Protein AF-A0A7Z9XK39-F1 (afdb_monomer_lite)

Radius of gyration: 29.06 Å; chains: 1; bounding box: 52×46×86 Å

pLDDT: mean 76.3, std 15.65, range [32.38, 96.38]

Secondary structure (DSSP, 8-state):
---PPPPPHHHHHTTS---S-GGG--S-HHHHHHHHHHHHHTT--SHHHHHHHHHHTHHHHTTTS--TT-PPPHHHHHHHHTTS-HHHHHHHHHHHHHHHH-S--SEEEEEEEEPTT--BTTTTB---EEEEEEETTTTEEEEEEEESSGGGHHHHHHHHHHTS--TTPEEEE-STT--HHHHHHHHHTT-EEEE---GGGTHHHHHHHHHHHHHHHHHH-GGG----STTHHHHHHHHHHHHHHHHHH--SS-S-HHHHHHHHHH-HHHHHHHHHHTT-

Sequence (280 aa):
MTQEAPRSIIDFFSDIPDPRVNRTKHHPLINIITMAICAVLSGADTWTEIEAFGHAKKAWLSAFLDLKPGIPSHDTFGRVFAQIDPEAFQSAFAEWTQAMSGAIKGVIAIDGKTLRHSYDRPSGKGAIVVVSAWVDRNHLVLGQRNVSEKSHEITAIPALLEMLVLEGCIVTIDAMGAQTAIAAQIINQKGDYILALKGNQGRLHEQAAWFFMWALDVAFREDESRIRTGYAPENMAVLRHMAVNLLKQDTSVKGDIKNKRLRCAWDDHYREKILRTGLI

Structure (mmCIF, N/CA/C/O backbone):
data_AF-A0A7Z9XK39-F1
#
_entry.id   AF-A0A7Z9XK39-F1
#
loop_
_atom_site.group_PDB
_atom_site.id
_atom_site.type_symbol
_atom_site.label_atom_id
_atom_site.label_alt_id
_atom_site.label_comp_id
_atom_site.label_asym_id
_atom_site.label_entity_id
_atom_site.label_seq_id
_atom_site.pdbx_PDB_ins_code
_atom_site.Cartn_x
_atom_site.Cartn_y
_atom_site.Cartn_z
_atom_site.occupancy
_atom_site.B_iso_or_equiv
_atom_site.auth_seq_id
_atom_site.auth_comp_id
_atom_site.auth_asym_id
_atom_site.auth_atom_id
_atom_site.pdbx_PDB_model_num
ATOM 1 N N . MET A 1 1 ? -21.280 -14.260 -21.724 1.00 33.47 1 MET A N 1
ATOM 2 C CA . MET A 1 1 ? -20.086 -13.706 -21.056 1.00 33.47 1 MET A CA 1
ATOM 3 C C . MET A 1 1 ? -18.877 -14.206 -21.817 1.00 33.47 1 MET A C 1
ATOM 5 O O . MET A 1 1 ? -18.454 -15.335 -21.619 1.00 33.47 1 MET A O 1
ATOM 9 N N . THR A 1 2 ? -18.422 -13.423 -22.786 1.00 32.38 2 THR A N 1
ATOM 10 C CA . THR A 1 2 ? -17.169 -13.658 -23.505 1.00 32.38 2 THR A CA 1
ATOM 11 C C . THR A 1 2 ? -16.044 -13.484 -22.490 1.00 32.38 2 THR A C 1
ATOM 13 O O . THR A 1 2 ? -15.914 -12.410 -21.912 1.00 32.38 2 THR A O 1
ATOM 16 N N . GLN A 1 3 ? -15.300 -14.549 -22.195 1.00 37.56 3 GLN A N 1
ATOM 17 C CA . GLN A 1 3 ? -14.059 -14.424 -21.437 1.00 37.56 3 GLN A CA 1
ATOM 18 C C . GLN A 1 3 ? -13.072 -13.685 -22.347 1.00 37.56 3 GLN A C 1
ATOM 20 O O . GLN A 1 3 ? -12.626 -14.247 -23.347 1.00 37.56 3 GLN A O 1
ATOM 25 N N . GLU A 1 4 ? -12.823 -12.403 -22.069 1.00 45.94 4 GLU A N 1
ATOM 26 C CA . GLU A 1 4 ? -11.727 -11.667 -22.701 1.00 45.94 4 GLU A CA 1
ATOM 27 C C . GLU A 1 4 ? -10.416 -12.397 -22.393 1.00 45.94 4 GLU A C 1
ATOM 29 O O . GLU A 1 4 ? -10.197 -12.857 -21.269 1.00 45.94 4 GLU A O 1
ATOM 34 N N . ALA A 1 5 ? -9.566 -12.556 -23.409 1.00 51.00 5 ALA A N 1
ATOM 35 C CA . ALA A 1 5 ? -8.245 -13.140 -23.228 1.00 51.00 5 ALA A CA 1
ATOM 36 C C . ALA A 1 5 ? -7.472 -12.336 -22.164 1.00 51.00 5 ALA A C 1
ATOM 38 O O . ALA A 1 5 ? -7.594 -11.108 -22.135 1.00 51.00 5 ALA A O 1
ATOM 39 N N . PRO A 1 6 ? -6.691 -12.992 -21.286 1.00 59.12 6 PRO A N 1
ATOM 40 C CA . PRO A 1 6 ? -5.942 -12.286 -20.256 1.00 59.12 6 PRO A CA 1
ATOM 41 C C . PRO A 1 6 ? -4.996 -11.280 -20.919 1.00 59.12 6 PRO A C 1
ATOM 43 O O . PRO A 1 6 ? -4.145 -11.669 -21.721 1.00 59.12 6 PRO A O 1
ATOM 46 N N . ARG A 1 7 ? -5.170 -9.990 -20.599 1.00 68.19 7 ARG A N 1
ATOM 47 C CA . ARG A 1 7 ? -4.278 -8.921 -21.064 1.00 68.19 7 ARG A CA 1
ATOM 48 C C . ARG A 1 7 ? -2.844 -9.251 -20.652 1.00 68.19 7 ARG A C 1
ATOM 50 O O . ARG A 1 7 ? -2.585 -9.648 -19.514 1.00 68.19 7 ARG A O 1
ATOM 57 N N . SER A 1 8 ? -1.919 -9.117 -21.589 1.00 78.19 8 SER A N 1
ATOM 58 C CA . SER A 1 8 ? -0.496 -9.318 -21.347 1.00 78.19 8 SER A CA 1
ATOM 59 C C . SER A 1 8 ? 0.098 -8.101 -20.637 1.00 78.19 8 SER A C 1
ATOM 61 O O . SER A 1 8 ? -0.457 -7.007 -20.690 1.00 78.19 8 SER A O 1
ATOM 63 N N . ILE A 1 9 ? 1.266 -8.254 -20.004 1.00 78.25 9 ILE A N 1
ATOM 64 C CA . ILE A 1 9 ? 1.981 -7.120 -19.388 1.00 78.25 9 ILE A CA 1
ATOM 65 C C . ILE A 1 9 ? 2.265 -5.994 -20.398 1.00 78.25 9 ILE A C 1
ATOM 67 O O . ILE A 1 9 ? 2.316 -4.830 -20.031 1.00 78.25 9 ILE A O 1
ATOM 71 N N . ILE A 1 10 ? 2.399 -6.328 -21.683 1.00 83.94 10 ILE A N 1
ATOM 72 C CA . ILE A 1 10 ? 2.625 -5.358 -22.757 1.00 83.94 10 ILE A CA 1
ATOM 73 C C . ILE A 1 10 ? 1.407 -4.435 -22.907 1.00 83.94 10 ILE A C 1
ATOM 75 O O . ILE A 1 10 ? 1.579 -3.233 -23.087 1.00 83.94 10 ILE A O 1
ATOM 79 N N . ASP A 1 11 ? 0.198 -4.979 -22.760 1.00 84.31 11 ASP A N 1
ATOM 80 C CA . ASP A 1 11 ? -1.057 -4.238 -22.924 1.00 84.31 11 ASP A CA 1
ATOM 81 C C . ASP A 1 11 ? -1.312 -3.261 -21.768 1.00 84.31 11 ASP A C 1
ATOM 83 O O . ASP A 1 11 ? -1.922 -2.219 -21.964 1.00 84.31 11 ASP A O 1
ATOM 87 N N . PHE A 1 12 ? -0.837 -3.565 -20.555 1.00 82.75 12 PHE A N 1
ATOM 88 C CA . PHE A 1 12 ? -0.995 -2.658 -19.407 1.00 82.75 12 PHE A CA 1
ATOM 89 C C . PHE A 1 12 ? -0.038 -1.465 -19.454 1.00 82.75 12 PHE A C 1
ATOM 91 O O . PHE A 1 12 ? -0.354 -0.394 -18.949 1.00 82.75 12 PHE A O 1
ATOM 98 N N . PHE A 1 13 ? 1.142 -1.636 -20.052 1.00 86.75 13 PHE A N 1
ATOM 99 C CA . PHE A 1 13 ? 2.173 -0.596 -20.102 1.00 86.75 13 PHE A CA 1
ATOM 100 C C . PHE A 1 13 ? 2.230 0.130 -21.458 1.00 86.75 13 PHE A C 1
ATOM 102 O O . PHE A 1 13 ? 3.037 1.048 -21.620 1.00 86.75 13 PHE A O 1
ATOM 109 N N . SER A 1 14 ? 1.399 -0.250 -22.437 1.00 85.81 14 SER A N 1
ATOM 110 C CA . SER A 1 14 ? 1.370 0.374 -23.769 1.00 85.81 14 SER A CA 1
ATOM 111 C C . SER A 1 14 ? 0.818 1.796 -23.766 1.00 85.81 14 SER A C 1
ATOM 113 O O . SER A 1 14 ? 1.225 2.601 -24.602 1.00 85.81 14 SER A O 1
ATOM 115 N N . ASP A 1 15 ? -0.072 2.102 -22.822 1.00 84.06 15 ASP A N 1
ATOM 116 C CA . ASP A 1 15 ? -0.796 3.377 -22.763 1.00 84.06 15 ASP A CA 1
ATOM 117 C C . ASP A 1 15 ? 0.011 4.489 -22.077 1.00 84.06 15 ASP A C 1
ATOM 119 O O . ASP A 1 15 ? -0.411 5.646 -22.035 1.00 84.06 15 ASP A O 1
ATOM 123 N N . ILE A 1 16 ? 1.208 4.162 -21.578 1.00 88.75 16 ILE A N 1
ATOM 124 C CA . ILE A 1 16 ? 2.105 5.130 -20.951 1.00 88.75 16 ILE A CA 1
ATOM 125 C C . ILE A 1 16 ? 2.583 6.138 -22.009 1.00 88.75 16 ILE A C 1
ATOM 127 O O . ILE A 1 16 ? 3.218 5.743 -22.996 1.00 88.75 16 ILE A O 1
ATOM 131 N N . PRO A 1 17 ? 2.345 7.451 -21.808 1.00 87.75 17 PRO A N 1
ATOM 132 C CA . PRO A 1 17 ? 2.812 8.474 -22.732 1.00 87.75 17 PRO A CA 1
ATOM 133 C C . PRO A 1 17 ? 4.334 8.439 -22.873 1.00 87.75 17 PRO A C 1
ATOM 135 O O . PRO A 1 17 ? 5.058 8.458 -21.881 1.00 87.75 17 PRO A O 1
ATOM 138 N N . ASP A 1 18 ? 4.837 8.428 -24.110 1.00 91.19 18 ASP A N 1
ATOM 139 C CA . ASP A 1 18 ? 6.279 8.452 -24.362 1.00 91.19 18 ASP A CA 1
ATOM 140 C C . ASP A 1 18 ? 6.847 9.860 -24.120 1.00 91.19 18 ASP A C 1
ATOM 142 O O . ASP A 1 18 ? 6.598 10.753 -24.941 1.00 91.19 18 ASP A O 1
ATOM 146 N N . PRO A 1 19 ? 7.635 10.071 -23.044 1.00 88.75 19 PRO A N 1
ATOM 147 C CA . PRO A 1 19 ? 8.114 11.397 -22.656 1.00 88.75 19 PRO A CA 1
ATOM 148 C C . PRO A 1 19 ? 9.235 11.905 -23.574 1.00 88.75 19 PRO A C 1
ATOM 150 O O . PRO A 1 19 ? 9.641 13.067 -23.50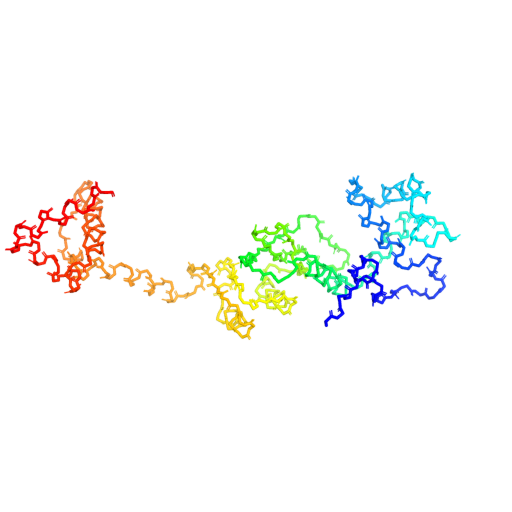4 1.00 88.75 19 PRO A O 1
ATOM 153 N N . ARG A 1 20 ? 9.771 11.042 -24.447 1.00 91.19 20 ARG A N 1
ATOM 154 C CA . ARG A 1 20 ? 10.875 11.383 -25.339 1.00 91.19 20 ARG A CA 1
ATOM 155 C C . ARG A 1 20 ? 10.407 12.280 -26.478 1.00 91.19 20 ARG A C 1
ATOM 157 O O . ARG A 1 20 ? 9.318 12.134 -27.029 1.00 91.19 20 ARG A O 1
ATOM 164 N N . VAL A 1 21 ? 11.309 13.129 -26.958 1.00 90.50 21 VAL A N 1
ATOM 165 C CA . VAL A 1 21 ? 11.107 13.859 -28.217 1.00 90.50 21 VAL A CA 1
ATOM 166 C C . VAL A 1 21 ? 11.141 12.900 -29.414 1.00 90.50 21 VAL A C 1
ATOM 168 O O . VAL A 1 21 ? 11.886 11.923 -29.410 1.00 90.50 21 VAL A O 1
ATOM 171 N N . ASN A 1 22 ? 10.383 13.183 -30.480 1.00 87.38 22 ASN A N 1
ATOM 172 C CA . ASN A 1 22 ? 10.228 12.255 -31.616 1.00 87.38 22 ASN A CA 1
ATOM 173 C C . ASN A 1 22 ? 11.563 11.791 -32.232 1.00 87.38 22 ASN A C 1
ATOM 175 O O . ASN A 1 22 ? 11.715 10.617 -32.550 1.00 87.38 22 ASN A O 1
ATOM 179 N N . ARG A 1 23 ? 12.570 12.673 -32.314 1.00 87.38 23 ARG A N 1
ATOM 180 C CA . ARG A 1 23 ? 13.906 12.330 -32.841 1.00 87.38 23 ARG A CA 1
ATOM 181 C C . ARG A 1 23 ? 14.708 11.343 -31.979 1.00 87.38 23 ARG A C 1
ATOM 183 O O . ARG A 1 23 ? 15.699 10.809 -32.457 1.00 87.38 23 ARG A O 1
ATOM 190 N N . THR A 1 24 ? 14.332 11.125 -30.716 1.00 84.88 24 THR A N 1
ATOM 191 C CA . THR A 1 24 ? 15.015 10.194 -29.796 1.00 84.88 24 THR A CA 1
ATOM 192 C C . THR A 1 24 ? 14.232 8.896 -29.571 1.00 84.88 24 THR A C 1
ATOM 194 O O . THR A 1 24 ? 14.628 8.080 -28.740 1.00 84.88 24 THR A O 1
ATOM 197 N N . LYS A 1 25 ? 13.140 8.667 -30.314 1.00 89.31 25 LYS A N 1
ATOM 198 C CA . LYS A 1 25 ? 12.314 7.447 -30.250 1.00 89.31 25 LYS A CA 1
ATOM 199 C C . LYS A 1 25 ? 12.855 6.341 -31.164 1.00 89.31 25 LYS A C 1
ATOM 201 O O . LYS A 1 25 ? 12.141 5.820 -32.009 1.00 89.31 25 LYS A O 1
ATOM 206 N N . HIS A 1 26 ? 14.135 5.999 -31.009 1.00 89.69 26 HIS A N 1
ATOM 207 C CA . HIS A 1 26 ? 14.764 4.941 -31.812 1.00 89.69 26 HIS A CA 1
ATOM 208 C C . HIS A 1 26 ? 14.213 3.548 -31.468 1.00 89.69 26 HIS A C 1
ATOM 210 O O . HIS A 1 26 ? 13.910 2.758 -32.355 1.00 89.69 26 HIS A O 1
ATOM 216 N N . HIS A 1 27 ? 14.039 3.266 -30.173 1.00 92.19 27 HIS A N 1
ATOM 217 C CA . HIS A 1 27 ? 13.434 2.025 -29.681 1.00 92.19 27 HIS A CA 1
ATOM 218 C C . HIS A 1 27 ? 12.004 2.307 -29.191 1.00 92.19 27 HIS A C 1
ATOM 220 O O . HIS A 1 27 ? 11.822 3.286 -28.452 1.00 92.19 27 HIS A O 1
ATOM 226 N N . PRO A 1 28 ? 11.005 1.469 -29.527 1.00 92.44 28 PRO A N 1
ATOM 227 C CA . PRO A 1 28 ? 9.661 1.571 -28.960 1.00 92.44 28 PRO A CA 1
ATOM 228 C C . PRO A 1 28 ? 9.701 1.593 -27.429 1.00 92.44 28 PRO A C 1
ATOM 230 O O . PRO A 1 28 ? 10.453 0.827 -26.826 1.00 92.44 28 PRO A O 1
ATOM 233 N N . LEU A 1 29 ? 8.911 2.472 -26.800 1.00 92.62 29 LEU A N 1
ATOM 234 C CA . LEU A 1 29 ? 8.905 2.620 -25.337 1.00 92.62 29 LEU A CA 1
ATOM 235 C C . LEU A 1 29 ? 8.579 1.291 -24.649 1.00 92.62 29 LEU A C 1
ATOM 237 O O . LEU A 1 29 ? 9.276 0.883 -23.724 1.00 92.62 29 LEU A O 1
ATOM 241 N N . ILE A 1 30 ? 7.576 0.586 -25.170 1.00 92.06 30 ILE A N 1
ATOM 242 C CA . ILE A 1 30 ? 7.119 -0.683 -24.612 1.00 92.06 30 ILE A CA 1
ATOM 243 C C . ILE A 1 30 ? 8.205 -1.763 -24.614 1.00 92.06 30 ILE A C 1
ATOM 245 O O . ILE A 1 30 ? 8.297 -2.549 -23.673 1.00 92.06 30 ILE A O 1
ATOM 249 N N . ASN A 1 31 ? 9.096 -1.756 -25.610 1.00 92.31 31 ASN A N 1
ATOM 250 C CA . ASN A 1 31 ? 10.224 -2.680 -25.653 1.00 92.31 31 ASN A CA 1
ATOM 251 C C . ASN A 1 31 ? 11.198 -2.385 -24.510 1.00 92.31 31 ASN A C 1
ATOM 253 O O . ASN A 1 31 ? 11.660 -3.312 -23.851 1.00 92.31 31 ASN A O 1
ATOM 257 N N . ILE A 1 32 ? 11.496 -1.105 -24.263 1.00 93.81 32 ILE A N 1
ATOM 258 C CA . ILE A 1 32 ? 12.386 -0.675 -23.176 1.00 93.81 32 ILE A CA 1
ATOM 259 C C . ILE A 1 32 ? 11.803 -1.106 -21.825 1.00 93.81 32 ILE A C 1
ATOM 261 O O . ILE A 1 32 ? 12.507 -1.726 -21.032 1.00 93.81 32 ILE A O 1
ATOM 265 N N . ILE A 1 33 ? 10.516 -0.835 -21.589 1.00 92.31 33 ILE A N 1
ATOM 266 C CA . ILE A 1 33 ? 9.839 -1.193 -20.335 1.00 92.31 33 ILE A CA 1
ATOM 267 C C . ILE A 1 33 ? 9.821 -2.714 -20.143 1.00 92.31 33 ILE A C 1
ATOM 269 O O . ILE A 1 33 ? 10.265 -3.209 -19.110 1.00 92.31 33 ILE A O 1
ATOM 273 N N . THR A 1 34 ? 9.389 -3.466 -21.158 1.00 91.38 34 THR A N 1
ATOM 274 C CA . THR A 1 34 ? 9.283 -4.931 -21.076 1.00 91.38 34 THR A CA 1
ATOM 275 C C . THR A 1 34 ? 10.647 -5.586 -20.858 1.00 91.38 34 THR A C 1
ATOM 277 O O . THR A 1 34 ? 10.776 -6.466 -20.010 1.00 91.38 34 THR A O 1
ATOM 280 N N . MET A 1 35 ? 11.692 -5.138 -21.567 1.00 92.56 35 MET A N 1
ATOM 281 C CA . MET A 1 35 ? 13.053 -5.653 -21.370 1.00 92.56 35 MET A CA 1
ATOM 282 C C . MET A 1 35 ? 13.569 -5.388 -19.957 1.00 92.56 35 MET A C 1
ATOM 284 O O . MET A 1 35 ? 14.146 -6.294 -19.358 1.00 92.56 35 MET A O 1
ATOM 288 N N . ALA A 1 36 ? 13.346 -4.186 -19.419 1.00 92.81 36 ALA A N 1
ATOM 289 C CA . ALA A 1 36 ? 13.752 -3.852 -18.059 1.00 92.81 36 ALA A CA 1
ATOM 290 C C . ALA A 1 36 ? 13.038 -4.736 -17.027 1.00 92.81 36 ALA A C 1
ATOM 292 O O . ALA A 1 36 ? 13.697 -5.294 -16.154 1.00 92.81 36 ALA A O 1
ATOM 293 N N . ILE A 1 37 ? 11.726 -4.952 -17.172 1.00 88.75 37 ILE A N 1
ATOM 294 C CA . ILE A 1 37 ? 10.964 -5.844 -16.285 1.00 88.75 37 ILE A CA 1
ATOM 295 C C . ILE A 1 37 ? 11.513 -7.276 -16.354 1.00 88.75 37 ILE A C 1
ATOM 297 O O . ILE A 1 37 ? 11.806 -7.869 -15.318 1.00 88.75 37 ILE A O 1
ATOM 301 N N . CYS A 1 38 ? 11.709 -7.833 -17.555 1.00 89.25 38 CYS A N 1
ATOM 302 C CA . CYS A 1 38 ? 12.259 -9.183 -17.714 1.00 89.25 38 CYS A CA 1
ATOM 303 C C . CYS A 1 38 ? 13.665 -9.328 -17.114 1.00 89.25 38 CYS A C 1
ATOM 305 O O . CYS A 1 38 ? 13.976 -10.365 -16.524 1.00 89.25 38 CYS A O 1
ATOM 307 N N . ALA A 1 39 ? 14.507 -8.306 -17.265 1.00 89.06 39 ALA A N 1
ATOM 308 C CA . ALA A 1 39 ? 15.859 -8.299 -16.728 1.00 89.06 39 ALA A CA 1
ATOM 309 C C . ALA A 1 39 ? 15.860 -8.253 -15.193 1.00 89.06 39 ALA A C 1
ATOM 311 O O . ALA A 1 39 ? 16.528 -9.075 -14.569 1.00 89.06 39 ALA A O 1
ATOM 312 N N . VAL A 1 40 ? 15.064 -7.367 -14.584 1.00 87.50 40 VAL A N 1
ATOM 313 C CA . VAL A 1 40 ? 14.940 -7.253 -13.118 1.00 87.50 40 VAL A CA 1
ATOM 314 C C . VAL A 1 40 ? 14.359 -8.532 -12.514 1.00 87.50 40 VAL A C 1
ATOM 316 O O . VAL A 1 40 ? 14.886 -9.044 -11.530 1.00 87.50 40 VAL A O 1
ATOM 319 N N . LEU A 1 41 ? 13.348 -9.136 -13.153 1.00 79.69 41 LEU A N 1
ATOM 320 C CA . LEU A 1 41 ? 12.830 -10.457 -12.761 1.00 79.69 41 LEU A CA 1
ATOM 321 C C . LEU A 1 41 ? 13.898 -11.560 -12.819 1.00 79.69 41 LEU A C 1
ATOM 323 O O . LEU A 1 41 ? 13.789 -12.565 -12.122 1.00 79.69 41 LEU A O 1
ATOM 327 N N . SER A 1 42 ? 14.924 -11.373 -13.649 1.00 85.75 42 SER A N 1
ATOM 328 C CA . SER A 1 42 ? 16.048 -12.297 -13.804 1.00 85.75 42 SER A CA 1
ATOM 329 C C . SER A 1 42 ? 17.254 -11.938 -12.924 1.00 85.75 42 SER A C 1
ATOM 331 O O . SER A 1 42 ? 18.307 -12.555 -13.079 1.00 85.75 42 SER A O 1
ATOM 333 N N . GLY A 1 43 ? 17.112 -10.968 -12.010 1.00 80.69 43 GLY A N 1
ATOM 334 C CA . GLY A 1 43 ? 18.147 -10.563 -11.055 1.00 80.69 43 GLY A CA 1
ATOM 335 C C . GLY A 1 43 ? 19.115 -9.483 -11.549 1.00 80.69 43 GLY A C 1
ATOM 336 O O . GLY A 1 43 ? 20.215 -9.391 -11.017 1.00 80.69 43 GLY A O 1
ATOM 337 N N . ALA A 1 44 ? 18.756 -8.704 -12.575 1.00 85.25 44 ALA A N 1
ATOM 338 C CA . ALA A 1 44 ? 19.515 -7.512 -12.957 1.00 85.25 44 ALA A CA 1
ATOM 339 C C . ALA A 1 44 ? 19.100 -6.309 -12.093 1.00 85.25 44 ALA A C 1
ATOM 341 O O . ALA A 1 44 ? 17.945 -5.891 -12.146 1.00 85.25 44 ALA A O 1
ATOM 342 N N . ASP A 1 45 ? 20.044 -5.717 -11.363 1.00 85.19 45 ASP A N 1
ATOM 343 C CA . ASP A 1 45 ? 19.798 -4.600 -10.439 1.00 85.19 45 ASP A CA 1
ATOM 344 C C . ASP A 1 45 ? 20.302 -3.251 -10.992 1.00 85.19 45 ASP A C 1
ATOM 346 O O . ASP A 1 45 ? 20.004 -2.185 -10.446 1.00 85.19 45 ASP A O 1
ATOM 350 N N . THR A 1 46 ? 21.061 -3.266 -12.092 1.00 87.62 46 THR A N 1
ATOM 351 C CA . THR A 1 46 ? 21.653 -2.072 -12.714 1.00 87.62 46 THR A CA 1
ATOM 352 C C . THR A 1 46 ? 21.326 -1.947 -14.204 1.00 87.62 46 THR A C 1
ATOM 354 O O . THR A 1 46 ? 21.077 -2.930 -14.900 1.00 87.62 46 THR A O 1
ATOM 357 N N . TRP A 1 47 ? 21.390 -0.725 -14.749 1.00 93.62 47 TRP A N 1
ATOM 358 C CA . TRP A 1 47 ? 21.152 -0.487 -16.182 1.00 93.62 47 TRP A CA 1
ATOM 359 C C . TRP A 1 47 ? 22.120 -1.252 -17.092 1.00 93.62 47 TRP A C 1
ATOM 361 O O . TRP A 1 47 ? 21.723 -1.708 -18.163 1.00 93.62 47 TRP A O 1
ATOM 371 N N . THR A 1 48 ? 23.369 -1.422 -16.657 1.00 93.31 48 THR A N 1
ATOM 372 C CA . THR A 1 48 ? 24.386 -2.205 -17.372 1.00 93.31 48 THR A CA 1
ATOM 373 C C . THR A 1 48 ? 24.024 -3.688 -17.410 1.00 93.31 48 THR A C 1
ATOM 375 O O . THR A 1 48 ? 24.174 -4.335 -18.444 1.00 93.31 48 THR A O 1
ATOM 378 N N . GLU A 1 49 ? 23.498 -4.231 -16.311 1.00 87.94 49 GLU A N 1
ATOM 379 C CA . GLU A 1 49 ? 23.017 -5.616 -16.260 1.00 87.94 49 GLU A CA 1
ATOM 380 C C . GLU A 1 49 ? 21.755 -5.811 -17.105 1.00 87.94 49 GLU A C 1
ATOM 382 O O . GLU A 1 49 ? 21.614 -6.841 -17.761 1.00 87.94 49 GLU A O 1
ATOM 387 N N . ILE A 1 50 ? 20.869 -4.812 -17.163 1.00 93.88 50 ILE A N 1
ATOM 388 C CA . ILE A 1 50 ? 19.678 -4.840 -18.024 1.00 93.88 50 ILE A CA 1
ATOM 389 C C . ILE A 1 50 ? 20.073 -4.847 -19.510 1.00 93.88 50 ILE A C 1
ATOM 391 O O . ILE A 1 50 ? 19.529 -5.633 -20.290 1.00 93.88 50 ILE A O 1
ATOM 395 N N . GLU A 1 51 ? 21.051 -4.030 -19.913 1.00 96.38 51 GLU A N 1
ATOM 396 C CA . GLU A 1 51 ? 21.621 -4.072 -21.267 1.00 96.38 51 GLU A CA 1
ATOM 397 C C . GLU A 1 51 ? 22.237 -5.450 -21.567 1.00 96.38 51 GLU A C 1
ATOM 399 O O . GLU A 1 51 ? 21.924 -6.066 -22.593 1.00 96.38 51 GLU A O 1
ATOM 404 N N . ALA A 1 52 ? 23.057 -5.974 -20.649 1.00 94.50 52 ALA A N 1
ATOM 405 C CA . ALA A 1 52 ? 23.675 -7.291 -20.784 1.00 94.50 52 ALA A CA 1
ATOM 406 C C . ALA A 1 52 ? 22.626 -8.409 -20.926 1.00 94.50 52 ALA A C 1
ATOM 408 O O . ALA A 1 52 ? 22.764 -9.283 -21.787 1.00 94.50 52 ALA A O 1
ATOM 409 N N . PHE A 1 53 ? 21.542 -8.351 -20.147 1.00 95.56 53 PHE A N 1
ATOM 410 C CA . PHE A 1 53 ? 20.405 -9.261 -20.262 1.00 95.56 53 PHE A CA 1
ATOM 411 C C . PHE A 1 53 ? 19.742 -9.168 -21.640 1.00 95.56 53 PHE A C 1
ATOM 413 O O . PHE A 1 53 ? 19.497 -10.198 -22.273 1.00 95.56 53 PHE A O 1
ATOM 420 N N . GLY A 1 54 ? 19.499 -7.951 -22.139 1.00 94.06 54 GLY A N 1
ATOM 421 C CA . GLY A 1 54 ? 18.922 -7.721 -23.463 1.00 94.06 54 GLY A CA 1
ATOM 422 C C . GLY A 1 54 ? 19.746 -8.367 -24.579 1.00 94.06 54 GLY A C 1
ATOM 423 O O . GLY A 1 54 ? 19.193 -9.031 -25.459 1.00 94.06 54 GLY A O 1
ATOM 424 N N . HIS A 1 55 ? 21.076 -8.260 -24.510 1.00 96.06 55 HIS A N 1
ATOM 425 C CA . HIS A 1 55 ? 21.976 -8.946 -25.438 1.00 96.06 55 HIS A CA 1
ATOM 426 C C . HIS A 1 55 ? 21.946 -10.470 -25.270 1.00 96.06 55 HIS A C 1
ATOM 428 O O . HIS A 1 55 ? 21.799 -11.189 -26.261 1.00 96.06 55 HIS A O 1
ATOM 434 N N . ALA A 1 56 ? 22.030 -10.967 -24.034 1.00 95.00 56 ALA A N 1
ATOM 435 C CA . ALA A 1 56 ? 22.052 -12.397 -23.734 1.00 95.00 56 ALA A CA 1
ATOM 436 C C . ALA A 1 56 ? 20.748 -13.115 -24.123 1.00 95.00 56 ALA A C 1
ATOM 438 O O . ALA A 1 56 ? 20.768 -14.282 -24.519 1.00 95.00 56 ALA A O 1
ATOM 439 N N . LYS A 1 57 ? 19.604 -12.430 -24.022 1.00 94.50 57 LYS A N 1
ATOM 440 C CA . LYS A 1 57 ? 18.267 -12.977 -24.298 1.00 94.50 57 LYS A CA 1
ATOM 441 C C . LYS A 1 57 ? 17.638 -12.438 -25.581 1.00 94.50 57 LYS A C 1
ATOM 443 O O . LYS A 1 57 ? 16.452 -12.666 -25.805 1.00 94.50 57 LYS A O 1
ATOM 448 N N . LYS A 1 58 ? 18.416 -11.805 -26.468 1.00 93.56 58 LYS A N 1
ATOM 449 C CA . LYS A 1 58 ? 17.924 -11.186 -27.713 1.00 93.56 58 LYS A CA 1
ATOM 450 C C . LYS A 1 58 ? 17.028 -12.109 -28.544 1.00 93.56 58 LYS A C 1
ATOM 452 O O . LYS A 1 58 ? 15.960 -11.686 -28.969 1.00 93.56 58 LYS A O 1
ATOM 457 N N . ALA A 1 59 ? 17.444 -13.362 -28.748 1.00 93.44 59 ALA A N 1
ATOM 458 C CA . ALA A 1 59 ? 16.681 -14.338 -29.533 1.00 93.44 59 ALA A CA 1
ATOM 459 C C . ALA A 1 59 ? 15.315 -14.671 -28.904 1.00 93.44 59 ALA A C 1
ATOM 461 O O . ALA A 1 59 ? 14.326 -14.849 -29.610 1.00 93.44 59 ALA A O 1
ATOM 462 N N . TRP A 1 60 ? 15.251 -14.722 -27.573 1.00 93.75 60 TRP A N 1
ATOM 463 C CA . TRP A 1 60 ? 14.007 -14.957 -26.844 1.00 93.75 60 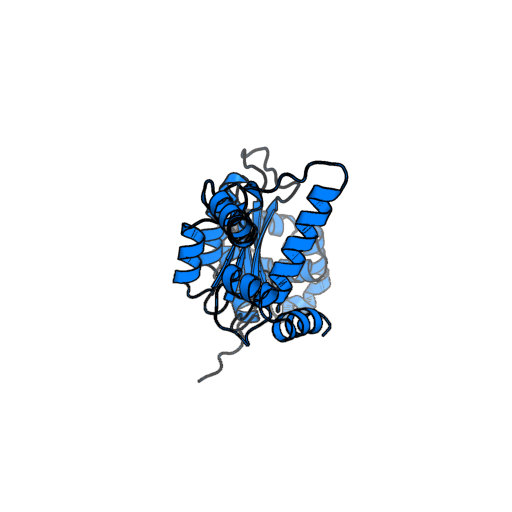TRP A CA 1
ATOM 464 C C . TRP A 1 60 ? 13.106 -13.716 -26.864 1.00 93.75 60 TRP A C 1
ATOM 466 O O . TRP A 1 60 ? 11.928 -13.824 -27.187 1.00 93.75 60 TRP A O 1
ATOM 476 N N . LEU A 1 61 ? 13.673 -12.530 -26.622 1.00 91.94 61 LEU A N 1
ATOM 477 C CA . LEU A 1 61 ? 12.951 -11.254 -26.663 1.00 91.94 61 LEU A CA 1
ATOM 478 C C . LEU A 1 61 ? 12.351 -10.967 -28.050 1.00 91.94 61 LEU A C 1
ATOM 480 O O . LEU A 1 61 ? 11.247 -10.438 -28.142 1.00 91.94 61 LEU A O 1
ATOM 484 N N . SER A 1 62 ? 13.025 -11.361 -29.138 1.00 92.06 62 SER A N 1
ATOM 485 C CA . SER A 1 62 ? 12.503 -11.180 -30.502 1.00 92.06 62 SER A CA 1
ATOM 486 C C . SER A 1 62 ? 11.246 -11.995 -30.819 1.00 92.06 62 SER A C 1
ATOM 488 O O . SER A 1 62 ? 10.617 -11.741 -31.841 1.00 92.06 62 SER A O 1
ATOM 490 N N . ALA A 1 63 ? 10.866 -12.959 -29.973 1.00 91.00 63 ALA A N 1
ATOM 491 C CA . ALA A 1 63 ? 9.627 -13.710 -30.163 1.00 91.00 63 ALA A CA 1
ATOM 492 C C . ALA A 1 63 ? 8.371 -12.866 -29.877 1.00 91.00 63 ALA A C 1
ATOM 494 O O . ALA A 1 63 ? 7.295 -13.209 -30.358 1.00 91.00 63 ALA A O 1
ATOM 495 N N . PHE A 1 64 ? 8.499 -11.779 -29.106 1.00 87.94 64 PHE A N 1
ATOM 496 C CA . PHE A 1 64 ? 7.366 -10.945 -28.690 1.00 87.94 64 PHE A CA 1
ATOM 497 C C . PHE A 1 64 ? 7.647 -9.430 -28.691 1.00 87.94 64 PHE A C 1
ATOM 499 O O . PHE A 1 64 ? 6.721 -8.655 -28.474 1.00 87.94 64 PHE A O 1
ATOM 506 N N . LEU A 1 65 ? 8.880 -8.985 -28.972 1.00 89.06 65 LEU A N 1
ATOM 507 C CA . LEU A 1 65 ? 9.243 -7.568 -29.123 1.00 89.06 65 LEU A CA 1
ATOM 508 C C . LEU A 1 65 ? 9.822 -7.273 -30.514 1.00 89.06 65 LEU A C 1
ATOM 510 O O . LEU A 1 65 ? 10.636 -8.039 -31.035 1.00 89.06 65 LEU A O 1
ATOM 514 N N . ASP A 1 66 ? 9.485 -6.110 -31.086 1.00 89.12 66 ASP A N 1
ATOM 515 C CA . ASP A 1 66 ? 10.106 -5.641 -32.335 1.00 89.12 66 ASP A CA 1
ATOM 516 C C . ASP A 1 66 ? 11.521 -5.094 -32.083 1.00 89.12 66 ASP A C 1
ATOM 518 O O . ASP A 1 66 ? 11.722 -3.922 -31.762 1.00 89.12 66 ASP A O 1
ATOM 522 N N . LEU A 1 67 ? 12.524 -5.957 -32.238 1.00 91.31 67 LEU A N 1
ATOM 523 C CA . LEU A 1 67 ? 13.930 -5.618 -32.016 1.00 91.31 67 LEU A CA 1
ATOM 524 C C . LEU A 1 67 ? 14.668 -5.142 -33.278 1.00 91.31 67 LEU A C 1
ATOM 526 O O . LEU A 1 67 ? 15.901 -5.152 -33.279 1.00 91.31 67 LEU A O 1
ATOM 530 N N . LYS A 1 68 ? 13.972 -4.700 -34.340 1.00 89.38 68 LYS A N 1
ATOM 531 C CA . LYS A 1 68 ? 14.627 -4.085 -35.518 1.00 89.38 68 LYS A CA 1
ATOM 532 C C . LYS A 1 68 ? 15.635 -2.982 -35.154 1.00 89.38 68 LYS A C 1
ATOM 534 O O . LYS A 1 68 ? 16.717 -2.987 -35.737 1.00 89.38 68 LYS A O 1
ATOM 539 N N . PRO A 1 69 ? 15.363 -2.088 -34.180 1.00 89.56 69 PRO A N 1
ATOM 540 C CA . PRO A 1 69 ? 16.320 -1.054 -33.779 1.00 89.56 69 PRO A CA 1
ATOM 541 C C . PRO A 1 69 ? 17.474 -1.578 -32.903 1.00 89.56 69 PRO A C 1
ATOM 543 O O . PRO A 1 69 ? 18.384 -0.827 -32.569 1.00 89.56 69 PRO A O 1
ATOM 546 N N . GLY A 1 70 ? 17.449 -2.851 -32.497 1.00 92.81 70 GLY A N 1
ATOM 547 C CA . GLY A 1 70 ? 18.427 -3.452 -31.591 1.00 92.81 70 GLY A CA 1
ATOM 548 C C . GLY A 1 70 ? 18.095 -3.291 -30.103 1.00 92.81 70 GLY A C 1
ATOM 549 O O . GLY A 1 70 ? 16.996 -2.873 -29.728 1.00 92.81 70 GLY A O 1
ATOM 550 N N . ILE A 1 71 ? 19.064 -3.664 -29.260 1.00 95.19 71 ILE A N 1
ATOM 551 C CA . ILE A 1 71 ? 18.974 -3.567 -27.796 1.00 95.19 71 ILE A CA 1
ATOM 552 C C . ILE A 1 71 ? 19.348 -2.135 -27.371 1.00 95.19 71 ILE A C 1
ATOM 554 O O . ILE A 1 71 ? 20.372 -1.631 -27.835 1.00 95.19 71 ILE A O 1
ATOM 558 N N . PRO A 1 72 ? 18.538 -1.456 -26.539 1.00 95.00 72 PRO A N 1
ATOM 559 C CA . PRO A 1 72 ? 18.892 -0.157 -25.976 1.00 95.00 72 PRO A CA 1
ATOM 560 C C . PRO A 1 72 ? 20.138 -0.251 -25.087 1.00 95.00 72 PRO A C 1
ATOM 562 O O . PRO A 1 72 ? 20.298 -1.219 -24.350 1.00 95.00 72 PRO A O 1
ATOM 565 N N . SER A 1 73 ? 20.978 0.783 -25.097 1.00 95.19 73 SER A N 1
ATOM 566 C CA . SER A 1 73 ? 22.096 0.895 -24.151 1.00 95.19 73 SER A CA 1
ATOM 567 C C . SER A 1 73 ? 21.624 1.209 -22.726 1.00 95.19 73 SER A C 1
ATOM 569 O O . SER A 1 73 ? 20.533 1.761 -22.536 1.00 95.19 73 SER A O 1
ATOM 571 N N . HIS A 1 74 ? 22.473 0.966 -21.727 1.00 89.81 74 HIS A N 1
ATOM 572 C CA . HIS A 1 74 ? 22.252 1.357 -20.331 1.00 89.81 74 HIS A CA 1
ATOM 573 C C . HIS A 1 74 ? 21.909 2.852 -20.180 1.00 89.81 74 HIS A C 1
ATOM 575 O O . HIS A 1 74 ? 20.976 3.195 -19.455 1.00 89.81 74 HIS A O 1
ATOM 581 N N . ASP A 1 75 ? 22.562 3.741 -20.940 1.00 92.12 75 ASP A N 1
ATOM 582 C CA . ASP A 1 75 ? 22.227 5.176 -20.991 1.00 92.12 75 ASP A CA 1
ATOM 583 C C . ASP A 1 75 ? 20.813 5.446 -21.521 1.00 92.12 75 ASP A C 1
ATOM 585 O O . ASP A 1 75 ? 20.171 6.443 -21.181 1.00 92.12 75 ASP A O 1
ATOM 589 N N . THR A 1 76 ? 20.319 4.600 -22.423 1.00 92.31 76 THR A N 1
ATOM 590 C CA . THR A 1 76 ? 18.965 4.728 -22.967 1.00 92.31 76 THR A CA 1
ATOM 591 C C . THR A 1 76 ? 17.932 4.289 -21.939 1.00 92.31 76 THR A C 1
ATOM 593 O O . THR A 1 76 ? 16.957 5.014 -21.749 1.00 92.31 76 THR A O 1
ATOM 596 N N . PHE A 1 77 ? 18.168 3.181 -21.229 1.00 91.00 77 PHE A N 1
ATOM 597 C CA . PHE A 1 77 ? 17.329 2.782 -20.098 1.00 91.00 77 PHE A CA 1
ATOM 598 C C . PHE A 1 77 ? 17.287 3.880 -19.031 1.00 91.00 77 PHE A C 1
ATOM 600 O O . PHE A 1 77 ? 16.207 4.378 -18.715 1.00 91.00 77 PHE A O 1
ATOM 607 N N . GLY A 1 78 ? 18.452 4.337 -18.562 1.00 87.25 78 GLY A N 1
ATOM 608 C CA . GLY A 1 78 ? 18.543 5.362 -17.523 1.00 87.25 78 GLY A CA 1
ATOM 609 C C . GLY A 1 78 ? 17.821 6.660 -17.893 1.00 87.25 78 GLY A C 1
ATOM 610 O O . GLY A 1 78 ? 17.028 7.169 -17.105 1.00 87.25 78 GLY A O 1
ATOM 611 N N . ARG A 1 79 ? 18.021 7.177 -19.115 1.00 90.12 79 ARG A N 1
ATOM 612 C CA . ARG A 1 79 ? 17.341 8.405 -19.569 1.00 90.12 79 ARG A CA 1
ATOM 613 C C . ARG A 1 79 ? 15.830 8.246 -19.689 1.00 90.12 79 ARG A C 1
ATOM 615 O O . ARG A 1 79 ? 15.111 9.181 -19.358 1.00 90.12 79 ARG A O 1
ATOM 622 N N . VAL A 1 80 ? 15.354 7.105 -20.189 1.00 91.00 80 VAL A N 1
ATOM 623 C CA . VAL A 1 80 ? 13.916 6.864 -20.363 1.00 91.00 80 VAL A CA 1
ATOM 624 C C . VAL A 1 80 ? 13.226 6.747 -19.015 1.00 91.00 80 VAL A C 1
ATOM 626 O O . VAL A 1 80 ? 12.281 7.489 -18.766 1.00 91.00 80 VAL A O 1
ATOM 629 N N . PHE A 1 81 ? 13.729 5.899 -18.117 1.00 88.75 81 PHE A N 1
ATOM 630 C CA . PHE A 1 81 ? 13.142 5.733 -16.786 1.00 88.75 81 PHE A CA 1
ATOM 631 C C . PHE A 1 81 ? 13.246 6.996 -15.920 1.00 88.75 81 PHE A C 1
ATOM 633 O O . PHE A 1 81 ? 12.394 7.207 -15.065 1.00 88.75 81 PHE A O 1
ATOM 640 N N . ALA A 1 82 ? 14.218 7.878 -16.178 1.00 84.81 82 ALA A N 1
ATOM 641 C CA . ALA A 1 82 ? 14.287 9.193 -15.537 1.00 84.81 82 ALA A CA 1
ATOM 642 C C . ALA A 1 82 ? 13.229 10.198 -16.040 1.00 84.81 82 ALA A C 1
ATOM 644 O O . ALA A 1 82 ? 12.997 11.210 -15.382 1.00 84.81 82 ALA A O 1
ATOM 645 N N . GLN A 1 83 ? 12.630 9.963 -17.212 1.00 87.06 83 GLN A N 1
ATOM 646 C CA . GLN A 1 83 ? 11.662 10.867 -17.848 1.00 87.06 83 GLN A CA 1
ATOM 647 C C . GLN A 1 83 ? 10.223 10.351 -17.813 1.00 87.06 83 GLN A C 1
ATOM 649 O O . GLN A 1 83 ? 9.306 11.142 -18.023 1.00 87.06 83 GLN A O 1
ATOM 654 N N . ILE A 1 84 ? 10.018 9.046 -17.605 1.00 87.50 84 ILE A N 1
ATOM 655 C CA . ILE A 1 84 ? 8.680 8.465 -17.461 1.00 87.50 84 ILE A CA 1
ATOM 656 C C . ILE A 1 84 ? 7.980 9.134 -16.278 1.00 87.50 84 ILE A C 1
ATOM 658 O O . ILE A 1 84 ? 8.561 9.258 -15.199 1.00 87.50 84 ILE A O 1
ATOM 662 N N . ASP A 1 85 ? 6.730 9.542 -16.494 1.00 81.81 85 ASP A N 1
ATOM 663 C CA . ASP A 1 85 ? 5.882 10.054 -15.427 1.00 81.81 85 ASP A CA 1
ATOM 664 C C . ASP A 1 85 ? 5.651 8.956 -14.369 1.00 81.81 85 ASP A C 1
ATOM 666 O O . ASP A 1 85 ? 5.082 7.904 -14.695 1.00 81.81 85 ASP A O 1
ATOM 670 N N . PRO A 1 86 ? 6.092 9.164 -13.113 1.00 76.19 86 PRO A N 1
ATOM 671 C CA . PRO A 1 86 ? 5.919 8.182 -12.055 1.00 76.19 86 PRO A CA 1
ATOM 672 C C . PRO A 1 86 ? 4.455 7.842 -11.778 1.00 76.19 86 PRO A C 1
ATOM 674 O O . PRO A 1 86 ? 4.184 6.695 -11.430 1.00 76.19 86 PRO A O 1
ATOM 677 N N . GLU A 1 87 ? 3.524 8.794 -11.928 1.00 74.56 87 GLU A N 1
ATOM 678 C CA . GLU A 1 87 ? 2.102 8.539 -11.666 1.00 74.56 87 GLU A CA 1
ATOM 679 C C . GLU A 1 87 ? 1.517 7.610 -12.737 1.00 74.56 87 GLU A C 1
ATOM 681 O O . GLU A 1 87 ? 0.988 6.553 -12.397 1.00 74.56 87 GLU A O 1
ATOM 686 N N . ALA A 1 88 ? 1.728 7.909 -14.024 1.00 79.12 88 ALA A N 1
ATOM 687 C CA . ALA A 1 88 ? 1.296 7.038 -15.121 1.00 79.12 88 ALA A CA 1
ATOM 688 C C . ALA A 1 88 ? 1.888 5.616 -15.028 1.00 79.12 88 ALA A C 1
ATOM 690 O O . ALA A 1 88 ? 1.191 4.626 -15.260 1.00 79.12 88 ALA A O 1
ATOM 691 N N . PHE A 1 89 ? 3.168 5.494 -14.657 1.00 82.00 89 PHE A N 1
ATOM 692 C CA . PHE A 1 89 ? 3.822 4.192 -14.495 1.00 82.00 89 PHE A CA 1
ATOM 693 C C . PHE A 1 89 ? 3.259 3.395 -13.308 1.00 82.00 89 PHE A C 1
ATOM 695 O O . PHE A 1 89 ? 3.068 2.182 -13.408 1.00 82.00 89 PHE A O 1
ATOM 702 N N . GLN A 1 90 ? 2.967 4.069 -12.191 1.00 74.06 90 GLN A N 1
ATOM 703 C CA . GLN A 1 90 ? 2.350 3.451 -11.014 1.00 74.06 90 GLN A CA 1
ATOM 704 C C . GLN A 1 90 ? 0.917 2.997 -11.292 1.00 74.06 90 GLN A C 1
ATOM 706 O O . GLN A 1 90 ? 0.558 1.896 -10.879 1.00 74.06 90 GLN A O 1
ATOM 711 N N . SER A 1 91 ? 0.122 3.789 -12.016 1.00 74.38 91 SER A N 1
ATOM 712 C CA . SER A 1 91 ? -1.237 3.406 -12.413 1.00 74.38 91 SER A CA 1
ATOM 713 C C . SER A 1 91 ? -1.238 2.158 -13.298 1.00 74.38 91 SER A C 1
ATOM 715 O O . SER A 1 91 ? -1.946 1.204 -12.987 1.00 74.38 91 SER A O 1
ATOM 717 N N . ALA A 1 92 ? -0.375 2.099 -14.319 1.00 81.00 92 ALA A N 1
ATOM 718 C CA . ALA A 1 92 ? -0.228 0.912 -15.169 1.00 81.00 92 ALA A CA 1
ATOM 719 C C . ALA A 1 92 ? 0.165 -0.343 -14.362 1.00 81.00 92 ALA A C 1
ATOM 721 O O . ALA A 1 92 ? -0.373 -1.433 -14.567 1.00 81.00 92 ALA A O 1
ATOM 722 N N . PHE A 1 93 ? 1.074 -0.189 -13.393 1.00 80.00 93 PHE A N 1
ATOM 723 C CA . PHE A 1 93 ? 1.451 -1.268 -12.481 1.00 80.00 93 PHE A CA 1
ATOM 724 C C . PHE A 1 93 ? 0.290 -1.706 -11.570 1.00 80.00 93 PHE A C 1
ATOM 726 O O . PHE A 1 93 ? 0.078 -2.906 -11.373 1.00 80.00 93 PHE A O 1
ATOM 733 N N . ALA A 1 94 ? -0.480 -0.760 -11.028 1.00 70.75 94 ALA A N 1
ATOM 734 C CA . ALA A 1 94 ? -1.642 -1.048 -10.191 1.00 70.75 94 ALA A CA 1
ATOM 735 C C . ALA A 1 94 ? -2.728 -1.802 -10.977 1.00 70.75 94 ALA A C 1
ATOM 737 O O . ALA A 1 94 ? -3.254 -2.803 -10.495 1.00 70.75 94 ALA A O 1
ATOM 738 N N . GLU A 1 95 ? -3.013 -1.395 -12.214 1.00 75.19 95 GLU A N 1
ATOM 739 C CA . GLU A 1 95 ? -3.964 -2.093 -13.086 1.00 75.19 95 GLU A CA 1
ATOM 740 C C . GLU A 1 95 ? -3.505 -3.517 -13.422 1.00 75.19 95 GLU A C 1
ATOM 742 O O . GLU A 1 95 ? -4.288 -4.467 -13.331 1.00 75.19 95 GLU A O 1
ATOM 747 N N . TRP A 1 96 ? -2.221 -3.691 -13.749 1.00 77.56 96 TRP A N 1
ATOM 748 C CA . TRP A 1 96 ? -1.644 -5.007 -14.027 1.00 77.56 96 TRP A CA 1
ATOM 749 C C . TRP A 1 96 ? -1.720 -5.941 -12.810 1.00 77.56 96 TRP A C 1
ATOM 751 O O . TRP A 1 96 ? -2.152 -7.092 -12.923 1.00 77.56 96 TRP A O 1
ATOM 761 N N . THR A 1 97 ? -1.349 -5.447 -11.626 1.00 69.19 97 THR A N 1
ATOM 762 C CA . THR A 1 97 ? -1.411 -6.234 -10.383 1.00 69.19 97 THR A CA 1
ATOM 763 C C . THR A 1 97 ? -2.847 -6.567 -9.987 1.00 69.19 97 THR A C 1
ATOM 765 O O . THR A 1 97 ? -3.113 -7.693 -9.556 1.00 69.19 97 THR A O 1
ATOM 768 N N . GLN A 1 98 ? -3.794 -5.652 -10.207 1.00 66.38 98 GLN A N 1
ATOM 769 C CA . GLN A 1 98 ? -5.219 -5.917 -10.016 1.00 66.38 98 GLN A CA 1
ATOM 770 C C . GLN A 1 98 ? -5.713 -7.025 -10.943 1.00 66.38 98 GLN A C 1
ATOM 772 O O . GLN A 1 98 ? -6.310 -7.990 -10.461 1.00 66.38 98 GLN A O 1
ATOM 777 N N . ALA A 1 99 ? -5.393 -6.953 -12.237 1.00 70.44 99 ALA A N 1
ATOM 778 C CA . ALA A 1 99 ? -5.771 -7.976 -13.207 1.00 70.44 99 ALA A CA 1
ATOM 779 C C . ALA A 1 99 ? -5.204 -9.364 -12.860 1.00 70.44 99 ALA A C 1
ATOM 781 O O . ALA A 1 99 ? -5.882 -10.373 -13.057 1.00 70.44 99 ALA A O 1
ATOM 782 N N . MET A 1 100 ? -3.997 -9.427 -12.289 1.00 64.75 100 MET A N 1
ATOM 783 C CA . MET A 1 100 ? -3.417 -10.674 -11.778 1.00 64.75 100 MET A CA 1
ATOM 784 C C . MET A 1 100 ? -4.113 -11.204 -10.519 1.00 64.75 100 MET A C 1
ATOM 786 O O . MET A 1 100 ? -4.140 -12.412 -10.292 1.00 64.75 100 MET A O 1
ATOM 790 N N . SER A 1 101 ? -4.630 -10.314 -9.672 1.00 55.47 101 SER A N 1
ATOM 791 C CA . SER A 1 101 ? -5.119 -10.662 -8.334 1.00 55.47 101 SER A CA 1
ATOM 792 C C . SER A 1 101 ? -6.577 -11.137 -8.280 1.00 55.47 101 SER A C 1
ATOM 794 O O . SER A 1 101 ? -6.996 -11.680 -7.255 1.00 55.47 101 SER A O 1
ATOM 796 N N . GLY A 1 102 ? -7.337 -10.994 -9.373 1.00 57.75 102 GLY A N 1
ATOM 797 C CA . GLY A 1 102 ? -8.774 -11.282 -9.391 1.00 57.75 102 GLY A CA 1
ATOM 798 C C . GLY A 1 102 ? -9.552 -10.376 -8.426 1.00 57.75 102 GLY A C 1
ATOM 799 O O . GLY A 1 102 ? -9.097 -9.291 -8.080 1.00 57.75 102 GLY A O 1
ATOM 800 N N . ALA A 1 103 ? -10.736 -10.803 -7.967 1.00 56.09 103 ALA A N 1
ATOM 801 C CA . ALA A 1 103 ? -11.440 -10.097 -6.893 1.00 56.09 103 ALA A CA 1
ATOM 802 C C . ALA A 1 103 ? -10.638 -10.236 -5.590 1.00 56.09 103 ALA A C 1
ATOM 804 O O . ALA A 1 103 ? -10.708 -11.273 -4.923 1.00 56.09 103 ALA A O 1
ATOM 805 N N . ILE A 1 104 ? -9.860 -9.206 -5.255 1.00 56.50 104 ILE A N 1
ATOM 806 C CA . ILE A 1 104 ? -9.078 -9.141 -4.022 1.00 56.50 104 ILE A CA 1
ATOM 807 C C . ILE A 1 104 ? -10.055 -9.294 -2.857 1.00 56.50 104 ILE A C 1
ATOM 809 O O . ILE A 1 104 ? -10.933 -8.467 -2.641 1.00 56.50 104 ILE A O 1
ATOM 813 N N . LYS A 1 105 ? -9.937 -10.402 -2.128 1.00 60.75 105 LYS A N 1
ATOM 814 C CA . LYS A 1 105 ? -10.640 -10.632 -0.866 1.00 60.75 105 LYS A CA 1
ATOM 815 C C . LYS A 1 105 ? -9.597 -10.921 0.191 1.00 60.75 105 LYS A C 1
ATOM 817 O O . LYS A 1 105 ? -8.861 -11.903 0.080 1.00 60.75 105 LYS A O 1
ATOM 822 N N . GLY A 1 106 ? -9.548 -10.101 1.231 1.00 72.00 106 GLY A N 1
ATOM 823 C CA . GLY A 1 106 ? -8.618 -10.310 2.332 1.00 72.00 106 GLY A CA 1
ATOM 824 C C . GLY A 1 106 ? -8.190 -9.018 3.002 1.00 72.00 106 GLY A C 1
ATOM 825 O O . GLY A 1 106 ? -8.910 -8.021 2.977 1.00 72.00 106 GLY A O 1
ATOM 826 N N . VAL A 1 107 ? -7.018 -9.077 3.630 1.00 76.88 107 VAL A N 1
ATOM 827 C CA . VAL A 1 107 ? -6.434 -7.960 4.368 1.00 76.88 107 VAL A CA 1
ATOM 828 C C . VAL A 1 107 ? -5.449 -7.214 3.472 1.00 76.88 107 VAL A C 1
ATOM 830 O O . VAL A 1 107 ? -4.537 -7.832 2.919 1.00 76.88 107 VAL A O 1
ATOM 833 N N . ILE A 1 108 ? -5.643 -5.902 3.342 1.00 79.50 108 ILE A N 1
ATOM 834 C CA . ILE A 1 108 ? -4.727 -4.966 2.689 1.00 79.50 108 ILE A CA 1
ATOM 835 C C . ILE A 1 108 ? -3.985 -4.203 3.785 1.00 79.50 108 ILE A C 1
ATOM 837 O O . ILE A 1 108 ? -4.569 -3.366 4.470 1.00 79.50 108 ILE A O 1
ATOM 841 N N . ALA A 1 109 ? -2.697 -4.478 3.946 1.00 81.00 109 ALA A N 1
ATOM 842 C CA . ALA A 1 109 ? -1.833 -3.751 4.861 1.00 81.00 109 ALA A CA 1
ATOM 843 C C . ALA A 1 109 ? -1.181 -2.565 4.156 1.00 81.00 109 ALA A C 1
ATOM 845 O O . ALA A 1 109 ? -0.491 -2.745 3.155 1.00 81.00 109 ALA A O 1
ATOM 846 N N . ILE A 1 110 ? -1.389 -1.360 4.679 1.00 77.88 110 ILE A N 1
ATOM 847 C CA . ILE A 1 110 ? -0.729 -0.149 4.194 1.00 77.88 110 ILE A CA 1
ATOM 848 C C . ILE A 1 110 ? 0.411 0.192 5.149 1.00 77.88 110 ILE A C 1
ATOM 850 O O . ILE A 1 110 ? 0.178 0.441 6.332 1.00 77.88 110 ILE A O 1
ATOM 854 N N . ASP A 1 111 ? 1.632 0.196 4.618 1.00 72.06 111 ASP A N 1
ATOM 855 C CA . ASP A 1 111 ? 2.865 0.479 5.358 1.00 72.06 111 ASP A CA 1
ATOM 856 C C . ASP A 1 111 ? 3.739 1.475 4.586 1.00 72.06 111 ASP A C 1
ATOM 858 O O . ASP A 1 111 ? 3.951 1.322 3.376 1.00 72.06 111 ASP A O 1
ATOM 862 N N . GLY A 1 112 ? 4.252 2.492 5.279 1.00 60.50 112 GLY A N 1
ATOM 863 C CA . GLY A 1 112 ? 5.198 3.459 4.734 1.00 60.50 112 GLY A CA 1
ATOM 864 C C . GLY A 1 112 ? 6.647 3.062 4.996 1.00 60.50 112 GLY A C 1
ATOM 865 O O . GLY A 1 112 ? 7.103 2.971 6.135 1.00 60.50 112 GLY A O 1
ATOM 866 N N . LYS A 1 113 ? 7.429 2.897 3.926 1.00 61.72 113 LYS A N 1
ATOM 867 C CA . LYS A 1 113 ? 8.877 2.664 3.986 1.00 61.72 113 LYS A CA 1
ATOM 868 C C . LYS A 1 113 ? 9.635 3.865 3.444 1.00 61.72 113 LYS A C 1
ATOM 870 O O . LYS A 1 113 ? 9.451 4.276 2.305 1.00 61.72 113 LYS A O 1
ATOM 875 N N . THR A 1 114 ? 10.557 4.414 4.231 1.00 45.56 114 THR A N 1
ATOM 876 C CA . THR A 1 114 ? 11.513 5.411 3.727 1.00 45.56 114 THR A CA 1
ATOM 877 C C . THR A 1 114 ? 12.650 4.704 2.993 1.00 45.56 114 THR A C 1
ATOM 879 O O . THR A 1 114 ? 13.403 3.947 3.615 1.00 45.56 114 THR A O 1
ATOM 882 N N . LEU A 1 115 ? 12.812 4.955 1.691 1.00 47.53 115 LEU A N 1
ATOM 883 C CA . LEU A 1 115 ? 13.952 4.430 0.941 1.00 47.53 115 LEU A CA 1
ATOM 884 C C . LEU A 1 115 ? 15.233 5.155 1.374 1.00 47.53 115 LEU A C 1
ATOM 886 O O . LEU A 1 115 ? 15.346 6.381 1.307 1.00 47.53 115 LEU A O 1
ATOM 890 N N . ARG A 1 116 ? 16.227 4.393 1.842 1.00 40.75 116 ARG A N 1
ATOM 891 C CA . ARG A 1 116 ? 17.559 4.941 2.129 1.00 40.75 116 ARG A CA 1
ATOM 892 C C . ARG A 1 116 ? 18.292 5.157 0.799 1.00 40.75 116 ARG A C 1
ATOM 894 O O . ARG A 1 116 ? 18.209 4.307 -0.075 1.00 40.75 116 ARG A O 1
ATOM 901 N N . HIS A 1 117 ? 19.050 6.254 0.692 1.00 43.06 117 HIS A N 1
ATOM 902 C CA . HIS A 1 117 ? 19.856 6.664 -0.479 1.00 43.06 117 HIS A CA 1
ATOM 903 C C . HIS A 1 117 ? 19.136 7.379 -1.646 1.00 43.06 117 HIS A C 1
ATOM 905 O O . HIS A 1 117 ? 19.802 7.764 -2.601 1.00 43.06 117 HIS A O 1
ATOM 911 N N . SER A 1 118 ? 17.835 7.673 -1.559 1.00 48.22 118 SER A N 1
ATOM 912 C CA . SER A 1 118 ? 17.068 8.350 -2.629 1.00 48.22 118 SER A CA 1
ATOM 913 C C . SER A 1 118 ? 17.118 9.889 -2.580 1.00 48.22 118 SER A C 1
ATOM 915 O O . SER A 1 118 ? 16.094 10.542 -2.755 1.00 48.22 118 SER A O 1
ATOM 917 N N . TYR A 1 119 ? 18.279 10.482 -2.285 1.00 38.41 119 TYR A N 1
ATOM 918 C CA . TYR A 1 119 ? 18.432 11.942 -2.186 1.00 38.41 119 TYR A CA 1
ATOM 919 C C . TYR A 1 119 ? 18.886 12.544 -3.518 1.00 38.41 119 TYR A C 1
ATOM 921 O O . TYR A 1 119 ? 19.950 12.179 -4.016 1.00 38.41 119 TYR A O 1
ATOM 929 N N . ASP A 1 120 ? 18.151 13.527 -4.039 1.00 44.59 120 ASP A N 1
ATOM 930 C CA . ASP A 1 120 ? 18.566 14.293 -5.218 1.00 44.59 120 ASP A CA 1
ATOM 931 C C . ASP A 1 120 ? 19.130 15.659 -4.782 1.00 44.59 120 ASP A C 1
ATOM 933 O O . ASP A 1 120 ? 18.414 16.652 -4.631 1.00 44.59 120 ASP A O 1
ATOM 937 N N . ARG A 1 121 ? 20.443 15.699 -4.502 1.00 43.50 121 ARG A N 1
ATOM 938 C CA . ARG A 1 121 ? 21.155 16.895 -3.994 1.00 43.50 121 ARG A CA 1
ATOM 939 C C . ARG A 1 121 ? 21.064 18.135 -4.909 1.00 43.50 121 ARG A C 1
ATOM 941 O O . ARG A 1 121 ? 21.008 19.231 -4.358 1.00 43.50 121 ARG A O 1
ATOM 948 N N . PRO A 1 122 ? 21.046 18.023 -6.253 1.00 38.25 122 PRO A N 1
ATOM 949 C CA . PRO A 1 122 ? 20.924 19.175 -7.150 1.00 38.25 122 PRO A CA 1
ATOM 950 C C . PRO A 1 122 ? 19.521 19.795 -7.226 1.00 38.25 122 PRO A C 1
ATOM 952 O O . PRO A 1 122 ? 19.417 20.981 -7.525 1.00 38.25 122 PRO A O 1
ATOM 955 N N . SER A 1 123 ? 18.450 19.029 -6.976 1.00 49.56 123 SER A N 1
ATOM 956 C CA . SER A 1 123 ? 17.059 19.509 -7.105 1.00 49.56 123 SER A CA 1
ATOM 957 C C . SER A 1 123 ? 16.372 19.814 -5.768 1.00 49.56 123 SER A C 1
ATOM 959 O O . SER A 1 123 ? 15.237 20.286 -5.755 1.00 49.56 123 SER A O 1
ATOM 961 N N . GLY A 1 124 ? 17.046 19.561 -4.638 1.00 37.44 124 GLY A N 1
ATOM 962 C CA . GLY A 1 124 ? 16.515 19.820 -3.297 1.00 37.44 124 GLY A CA 1
ATOM 963 C C . GLY A 1 124 ? 15.398 18.863 -2.862 1.00 37.44 124 GLY A C 1
ATOM 964 O O . GLY A 1 124 ? 14.727 19.132 -1.869 1.00 37.44 124 GLY A O 1
ATOM 965 N N . LYS A 1 125 ? 15.179 17.752 -3.578 1.00 42.34 125 LYS A N 1
ATOM 966 C CA . LYS A 1 125 ? 14.138 16.772 -3.237 1.00 42.34 125 LYS A CA 1
ATOM 967 C C . LYS A 1 125 ? 14.598 15.861 -2.090 1.00 42.34 125 LYS A C 1
ATOM 969 O O . LYS A 1 125 ? 15.665 15.246 -2.154 1.00 42.34 125 LYS A O 1
ATOM 974 N N . GLY A 1 126 ? 13.782 15.807 -1.033 1.00 42.50 126 GLY A N 1
ATOM 975 C CA . GLY A 1 126 ? 13.975 14.958 0.146 1.00 42.50 126 GLY A CA 1
ATOM 976 C C . GLY A 1 126 ? 13.869 13.457 -0.149 1.00 42.50 126 GLY A C 1
ATOM 977 O O . GLY A 1 126 ? 13.574 13.045 -1.270 1.00 42.50 126 GLY A O 1
ATOM 978 N N . ALA A 1 127 ? 14.137 12.632 0.869 1.00 38.84 127 ALA A N 1
ATOM 979 C CA . ALA A 1 127 ? 14.087 11.175 0.754 1.00 38.84 127 ALA A CA 1
ATOM 980 C C . ALA A 1 127 ? 12.696 10.691 0.319 1.00 38.84 127 ALA A C 1
ATOM 982 O O . ALA A 1 127 ? 11.689 11.074 0.912 1.00 38.84 127 ALA A O 1
ATOM 983 N N . ILE A 1 128 ? 12.664 9.803 -0.674 1.00 44.28 128 ILE A N 1
ATOM 984 C CA . ILE A 1 128 ? 11.430 9.200 -1.176 1.00 44.28 128 ILE A CA 1
ATOM 985 C C . ILE A 1 128 ? 10.854 8.254 -0.112 1.00 44.28 128 ILE A C 1
ATOM 987 O O . ILE A 1 128 ? 11.441 7.219 0.222 1.00 44.28 128 ILE A O 1
ATOM 991 N N . VAL A 1 129 ? 9.692 8.613 0.427 1.00 43.59 129 VAL A N 1
ATOM 992 C CA . VAL A 1 129 ? 8.843 7.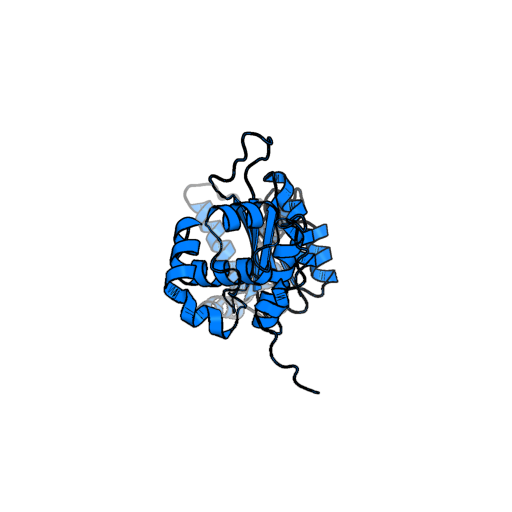722 1.223 1.00 43.59 129 VAL A CA 1
ATOM 993 C C . VAL A 1 129 ? 7.952 6.946 0.265 1.00 43.59 129 VAL A C 1
ATOM 995 O O . VAL A 1 129 ? 7.277 7.552 -0.558 1.00 43.59 129 VAL A O 1
ATOM 998 N N . VAL A 1 130 ? 7.967 5.621 0.364 1.00 50.66 130 VAL A N 1
ATOM 999 C CA . VAL A 1 130 ? 7.150 4.702 -0.428 1.00 50.66 130 VAL A CA 1
ATOM 1000 C C . VAL A 1 130 ? 6.052 4.148 0.465 1.00 50.66 130 VAL A C 1
ATOM 1002 O O . VAL A 1 130 ? 6.348 3.417 1.406 1.00 50.66 130 VAL A O 1
ATOM 1005 N N . VAL A 1 131 ? 4.792 4.464 0.178 1.00 49.41 131 VAL A N 1
ATOM 1006 C CA . VAL A 1 131 ? 3.652 3.818 0.852 1.00 49.41 131 VAL A CA 1
ATOM 1007 C C . VAL A 1 131 ? 3.222 2.619 0.028 1.00 49.41 131 VAL A C 1
ATOM 1009 O O . VAL A 1 131 ? 2.783 2.812 -1.101 1.00 49.41 131 VAL A O 1
ATOM 1012 N N . SER A 1 132 ? 3.360 1.406 0.564 1.00 55.12 132 SER A N 1
ATOM 1013 C CA . SER A 1 132 ? 2.984 0.165 -0.120 1.00 55.12 132 SER A CA 1
ATOM 1014 C C . SER A 1 132 ? 1.701 -0.432 0.448 1.00 55.12 132 SER A C 1
ATOM 1016 O O . SER A 1 132 ? 1.597 -0.596 1.662 1.00 55.12 132 SER A O 1
ATOM 1018 N N . ALA A 1 133 ? 0.765 -0.804 -0.427 1.00 57.00 133 ALA A N 1
ATOM 1019 C CA . ALA A 1 133 ? -0.391 -1.630 -0.079 1.00 57.00 133 ALA A CA 1
ATOM 1020 C C . ALA A 1 133 ? -0.076 -3.107 -0.360 1.00 57.00 133 ALA A C 1
ATOM 1022 O O . ALA A 1 133 ? 0.209 -3.470 -1.502 1.00 57.00 133 ALA A O 1
ATOM 1023 N N . TRP A 1 134 ? -0.106 -3.951 0.670 1.00 55.41 134 TRP A N 1
ATOM 1024 C CA . TRP A 1 134 ? 0.247 -5.369 0.604 1.00 55.41 134 TRP A CA 1
ATOM 1025 C C . TRP A 1 134 ? -0.965 -6.259 0.890 1.00 55.41 134 TRP A C 1
ATOM 1027 O O . TRP A 1 134 ? -1.654 -6.046 1.883 1.00 55.41 134 TRP A O 1
ATOM 1037 N N . VAL A 1 135 ? -1.224 -7.267 0.051 1.00 58.31 135 VAL A N 1
ATOM 1038 C CA . VAL A 1 135 ? -2.317 -8.236 0.274 1.00 58.31 135 VAL A CA 1
ATOM 1039 C C . VAL A 1 135 ? -1.779 -9.501 0.923 1.00 58.31 135 VAL A C 1
ATOM 1041 O O . VAL A 1 135 ? -0.989 -10.218 0.308 1.00 58.31 135 VAL A O 1
ATOM 1044 N N . ASP A 1 136 ? -2.288 -9.823 2.113 1.00 52.69 136 ASP A N 1
ATOM 1045 C CA . ASP A 1 136 ? -1.844 -10.969 2.922 1.00 52.69 136 ASP A CA 1
ATOM 1046 C C . ASP A 1 136 ? -1.952 -12.318 2.186 1.00 52.69 136 ASP A C 1
ATOM 1048 O O . ASP A 1 136 ? -1.023 -13.121 2.197 1.00 52.69 136 ASP A O 1
ATOM 1052 N N . ARG A 1 137 ? -3.054 -12.546 1.458 1.00 42.97 137 ARG A N 1
ATOM 1053 C CA . ARG A 1 137 ? -3.296 -13.825 0.765 1.00 42.97 137 ARG A CA 1
ATOM 1054 C C . ARG A 1 137 ? -2.586 -13.984 -0.575 1.00 42.97 137 ARG A C 1
ATOM 1056 O O . ARG A 1 137 ? -2.406 -15.117 -1.011 1.00 42.97 137 ARG A O 1
ATOM 1063 N N . ASN A 1 138 ? -2.202 -12.887 -1.227 1.00 49.25 138 ASN A N 1
ATOM 1064 C CA . ASN A 1 138 ? -1.674 -12.944 -2.592 1.00 49.25 138 ASN A CA 1
ATOM 1065 C C . ASN A 1 138 ? -0.180 -12.579 -2.667 1.00 49.25 138 ASN A C 1
AT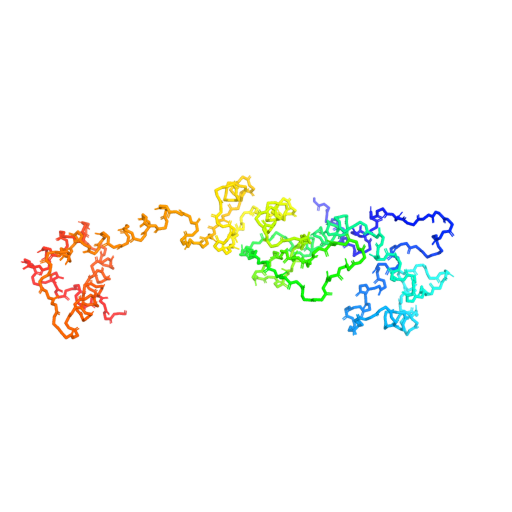OM 1067 O O . ASN A 1 138 ? 0.406 -12.705 -3.736 1.00 49.25 138 ASN A O 1
ATOM 1071 N N . HIS A 1 139 ? 0.446 -12.142 -1.564 1.00 49.81 139 HIS A N 1
ATOM 1072 C CA . HIS A 1 139 ? 1.828 -11.633 -1.528 1.00 49.81 139 HIS A CA 1
ATOM 1073 C C . HIS A 1 139 ? 2.106 -10.521 -2.562 1.00 49.81 139 HIS A C 1
ATOM 1075 O O . HIS A 1 139 ? 3.241 -10.331 -2.999 1.00 49.81 139 HIS A O 1
ATOM 1081 N N . LEU A 1 140 ? 1.067 -9.777 -2.956 1.00 55.97 140 LEU A N 1
ATOM 1082 C CA . LEU A 1 140 ? 1.133 -8.743 -3.988 1.00 55.97 140 LEU A CA 1
ATOM 1083 C C . LEU A 1 140 ? 1.289 -7.359 -3.364 1.00 55.97 140 LEU A C 1
ATOM 1085 O O . LEU A 1 140 ? 0.615 -7.025 -2.387 1.00 55.97 140 LEU A O 1
ATOM 1089 N N . VAL A 1 141 ? 2.144 -6.545 -3.981 1.00 57.34 141 VAL A N 1
ATOM 1090 C CA . VAL A 1 141 ? 2.176 -5.095 -3.782 1.00 57.34 141 VAL A CA 1
ATOM 1091 C C . VAL A 1 141 ? 1.208 -4.487 -4.792 1.00 57.34 141 VAL A C 1
ATOM 1093 O O . VAL A 1 141 ? 1.459 -4.573 -5.988 1.00 57.34 141 VAL A O 1
ATOM 1096 N N . LEU A 1 142 ? 0.107 -3.901 -4.325 1.00 57.59 142 LEU A N 1
ATOM 1097 C CA . LEU A 1 142 ? -0.954 -3.371 -5.195 1.00 57.59 142 LEU A CA 1
ATOM 1098 C C . LEU A 1 142 ? -0.697 -1.943 -5.681 1.00 57.59 142 LEU A C 1
ATOM 1100 O O . LEU A 1 142 ? -1.307 -1.480 -6.637 1.00 57.59 142 LEU A O 1
ATOM 1104 N N . GLY A 1 143 ? 0.183 -1.223 -4.999 1.00 57.09 143 GLY A N 1
ATOM 1105 C CA . GLY A 1 143 ? 0.491 0.156 -5.326 1.00 57.09 143 GLY A CA 1
ATOM 1106 C C . GLY A 1 143 ? 1.577 0.687 -4.414 1.00 57.09 143 GLY A C 1
ATOM 1107 O O . GLY A 1 143 ? 1.716 0.249 -3.268 1.00 57.09 143 GLY A O 1
ATOM 1108 N N . GLN A 1 144 ? 2.362 1.609 -4.956 1.00 57.53 144 GLN A N 1
ATOM 1109 C CA . GLN A 1 144 ? 3.406 2.324 -4.246 1.00 57.53 144 GLN A CA 1
ATOM 1110 C C . GLN A 1 144 ? 3.321 3.793 -4.620 1.00 57.53 144 GLN A C 1
ATOM 1112 O O . GLN A 1 144 ? 3.327 4.087 -5.808 1.00 57.53 144 GLN A O 1
ATOM 1117 N N . ARG A 1 145 ? 3.258 4.706 -3.643 1.00 61.81 145 ARG A N 1
ATOM 1118 C CA . ARG A 1 145 ? 3.333 6.153 -3.910 1.00 61.81 145 ARG A CA 1
ATOM 1119 C C . ARG A 1 145 ? 4.585 6.753 -3.287 1.00 61.81 145 ARG A C 1
ATOM 1121 O O . ARG A 1 145 ? 4.853 6.521 -2.111 1.00 61.81 145 ARG A O 1
ATOM 1128 N N . ASN A 1 146 ? 5.310 7.532 -4.088 1.00 56.53 146 ASN A N 1
ATOM 1129 C CA . ASN A 1 146 ? 6.519 8.249 -3.694 1.00 56.53 146 ASN A CA 1
ATOM 1130 C C . ASN A 1 146 ? 6.153 9.612 -3.101 1.00 56.53 146 ASN A C 1
ATOM 1132 O O . ASN A 1 146 ? 5.402 10.366 -3.717 1.00 56.53 146 ASN A O 1
ATOM 1136 N N . VAL A 1 147 ? 6.715 9.960 -1.945 1.00 55.31 147 VAL A N 1
ATOM 1137 C CA . VAL A 1 147 ? 6.466 11.247 -1.284 1.00 55.31 147 VAL A CA 1
ATOM 1138 C C . VAL A 1 147 ? 7.760 11.878 -0.789 1.00 55.31 147 VAL A C 1
ATOM 1140 O O . VAL A 1 147 ? 8.647 11.175 -0.316 1.00 55.31 147 VAL A O 1
ATOM 1143 N N . SER A 1 148 ? 7.880 13.202 -0.912 1.00 48.03 148 SER A N 1
ATOM 1144 C CA . SER A 1 148 ? 9.123 13.944 -0.650 1.00 48.03 148 SER A CA 1
ATOM 1145 C C . SER A 1 148 ? 9.441 14.170 0.833 1.00 48.03 148 SER A C 1
ATOM 1147 O O . SER A 1 148 ? 10.572 14.535 1.146 1.00 48.03 148 SER A O 1
ATOM 1149 N N . GLU A 1 149 ? 8.486 13.950 1.747 1.00 50.59 149 GLU A N 1
ATOM 1150 C CA . GLU A 1 149 ? 8.691 14.078 3.198 1.00 50.59 149 GLU A CA 1
ATOM 1151 C C . GLU A 1 149 ? 7.808 13.111 4.003 1.00 50.59 149 GLU A C 1
ATOM 1153 O O . GLU A 1 149 ? 6.703 12.754 3.596 1.00 50.59 149 GLU A O 1
ATOM 1158 N N . LYS A 1 150 ? 8.269 12.746 5.205 1.00 46.59 150 LYS A N 1
ATOM 1159 C CA . LYS A 1 150 ? 7.586 11.831 6.139 1.00 46.59 150 LYS A CA 1
ATOM 1160 C C . LYS A 1 150 ? 6.211 12.337 6.602 1.00 46.59 150 LYS A C 1
ATOM 1162 O O . LYS A 1 150 ? 5.304 11.547 6.830 1.00 46.59 150 LYS A O 1
ATOM 1167 N N . SER A 1 151 ? 6.033 13.655 6.680 1.00 48.66 151 SER A N 1
ATOM 1168 C CA . SER A 1 151 ? 4.761 14.319 7.009 1.00 48.66 151 SER A CA 1
ATOM 1169 C C . SER A 1 151 ? 3.677 14.099 5.946 1.00 48.66 151 SER A C 1
ATOM 1171 O O . SER A 1 151 ? 2.492 14.267 6.224 1.00 48.66 151 SER A O 1
ATOM 1173 N N . HIS A 1 152 ? 4.073 13.718 4.731 1.00 56.25 152 HIS A N 1
ATOM 1174 C CA . HIS A 1 152 ? 3.169 13.530 3.606 1.00 56.25 152 HIS A CA 1
ATOM 1175 C C . HIS A 1 152 ? 2.673 12.085 3.448 1.00 56.25 152 HIS A C 1
ATOM 1177 O O . HIS A 1 152 ? 1.897 11.801 2.536 1.00 56.25 152 HIS A O 1
ATOM 1183 N N . GLU A 1 153 ? 3.062 11.170 4.339 1.00 56.16 153 GLU A N 1
ATOM 1184 C CA . GLU A 1 153 ? 2.536 9.799 4.366 1.00 56.16 153 GLU A CA 1
ATOM 1185 C C . GLU A 1 153 ? 1.016 9.797 4.595 1.00 56.16 153 GLU A C 1
ATOM 1187 O O . GLU A 1 153 ? 0.268 9.140 3.875 1.00 56.16 153 GLU A O 1
ATOM 1192 N N . ILE A 1 154 ? 0.550 10.672 5.494 1.00 64.19 154 ILE A N 1
ATOM 1193 C CA . ILE A 1 154 ? -0.871 10.943 5.751 1.00 64.19 154 ILE A CA 1
ATOM 1194 C C . ILE A 1 154 ? -1.608 11.366 4.473 1.00 64.19 154 ILE A C 1
ATOM 1196 O O . ILE A 1 154 ? -2.739 10.948 4.253 1.00 64.19 154 ILE A O 1
ATOM 1200 N N . THR A 1 155 ? -0.982 12.187 3.627 1.00 67.19 155 THR A N 1
ATOM 1201 C CA . THR A 1 155 ? -1.568 12.642 2.354 1.00 67.19 155 THR A CA 1
ATOM 1202 C C . THR A 1 155 ? -1.416 11.627 1.222 1.00 67.19 155 THR A C 1
ATOM 1204 O O . THR A 1 155 ? -2.153 11.683 0.241 1.00 67.19 155 THR A O 1
ATOM 1207 N N . ALA A 1 156 ? -0.479 10.687 1.340 1.00 68.06 156 ALA A N 1
ATOM 1208 C CA . ALA A 1 156 ? -0.245 9.657 0.337 1.00 68.06 156 ALA A CA 1
ATOM 1209 C C . ALA A 1 156 ? -1.194 8.466 0.485 1.00 68.06 156 ALA A C 1
ATOM 1211 O O . ALA A 1 156 ? -1.577 7.890 -0.532 1.00 68.06 156 ALA A O 1
ATOM 1212 N N . ILE A 1 157 ? -1.614 8.141 1.714 1.00 77.50 157 ILE A N 1
ATOM 1213 C CA . ILE A 1 157 ? -2.579 7.068 1.985 1.00 77.50 157 ILE A CA 1
ATOM 1214 C C . ILE A 1 157 ? -3.897 7.275 1.210 1.00 77.50 157 ILE A C 1
ATOM 1216 O O . ILE A 1 157 ? -4.292 6.341 0.516 1.00 77.50 157 ILE A O 1
ATOM 1220 N N . PRO A 1 158 ? -4.555 8.456 1.233 1.00 80.75 158 PRO A N 1
ATOM 1221 C CA . PRO A 1 158 ? -5.779 8.683 0.469 1.00 80.75 158 PRO A CA 1
ATOM 1222 C C . PRO A 1 158 ? -5.638 8.404 -1.025 1.00 80.75 158 PRO A C 1
ATOM 1224 O O . PRO A 1 158 ? -6.444 7.678 -1.594 1.00 80.75 158 PRO A O 1
ATOM 1227 N N . ALA A 1 159 ? -4.584 8.914 -1.659 1.00 74.06 159 ALA A N 1
ATOM 1228 C CA . ALA A 1 159 ? -4.374 8.686 -3.085 1.00 74.06 159 ALA A CA 1
ATOM 1229 C C . ALA A 1 159 ? -4.039 7.225 -3.400 1.00 74.06 159 ALA A C 1
ATOM 1231 O O . ALA A 1 159 ? -4.447 6.706 -4.432 1.00 74.06 159 ALA A O 1
ATOM 1232 N N . LEU A 1 160 ? -3.318 6.540 -2.505 1.00 75.06 160 LEU A N 1
ATOM 1233 C CA . LEU A 1 160 ? -3.083 5.109 -2.650 1.00 75.06 160 LEU A CA 1
ATOM 1234 C C . LEU A 1 160 ? -4.404 4.337 -2.586 1.00 75.06 160 LEU A C 1
ATOM 1236 O O . LEU A 1 160 ? -4.626 3.472 -3.419 1.00 75.06 160 LEU A O 1
ATOM 1240 N N . LEU A 1 161 ? -5.291 4.682 -1.651 1.00 78.75 161 LEU A N 1
ATOM 1241 C CA . LEU A 1 161 ? -6.612 4.067 -1.527 1.00 78.75 161 LEU A CA 1
ATOM 1242 C C . LEU A 1 161 ? -7.510 4.328 -2.744 1.00 78.75 161 LEU A C 1
ATOM 1244 O O . LEU A 1 161 ? -8.335 3.478 -3.041 1.00 78.75 161 LEU A O 1
ATOM 1248 N N . GLU A 1 162 ? -7.390 5.463 -3.441 1.00 77.62 162 GLU A N 1
ATOM 1249 C CA . GLU A 1 162 ? -8.162 5.742 -4.673 1.00 77.62 162 GLU A CA 1
ATOM 1250 C C . GLU A 1 162 ? -7.801 4.804 -5.826 1.00 77.62 162 GLU A C 1
ATOM 1252 O O . GLU A 1 162 ? -8.643 4.500 -6.666 1.00 77.62 162 GLU A O 1
ATOM 1257 N N . MET A 1 163 ? -6.556 4.328 -5.859 1.00 69.56 163 MET A N 1
ATOM 1258 C CA . MET A 1 163 ? -6.085 3.414 -6.897 1.00 69.56 163 MET A CA 1
ATOM 1259 C C . MET A 1 163 ? -6.476 1.955 -6.629 1.00 69.56 163 MET A C 1
ATOM 1261 O O . MET A 1 163 ? -6.227 1.106 -7.480 1.00 69.56 163 MET A O 1
ATOM 1265 N N . LEU A 1 164 ? -7.059 1.635 -5.466 1.00 72.56 164 LEU A N 1
ATOM 1266 C CA . LEU A 1 164 ? -7.334 0.265 -5.031 1.00 72.56 164 LEU A CA 1
ATOM 1267 C C . LEU A 1 164 ? -8.830 -0.053 -5.058 1.00 72.56 164 LEU A C 1
ATOM 1269 O O . LEU A 1 164 ? -9.659 0.741 -4.636 1.00 72.56 164 LEU A O 1
ATOM 1273 N N . VAL A 1 165 ? -9.181 -1.275 -5.459 1.00 71.25 165 VAL A N 1
ATOM 1274 C CA . VAL A 1 165 ? -10.543 -1.798 -5.285 1.00 71.25 165 VAL A CA 1
ATOM 1275 C C . VAL A 1 165 ? -10.678 -2.355 -3.867 1.00 71.25 165 VAL A C 1
ATOM 1277 O O . VAL A 1 165 ? -10.154 -3.426 -3.567 1.00 71.25 165 VAL A O 1
ATOM 1280 N N . LEU A 1 166 ? -11.368 -1.621 -2.988 1.00 75.56 166 LEU A N 1
ATOM 1281 C CA . LEU A 1 166 ? -11.494 -1.965 -1.563 1.00 75.56 166 LEU A CA 1
ATOM 1282 C C . LEU A 1 166 ? -12.767 -2.748 -1.203 1.00 75.56 166 LEU A C 1
ATOM 1284 O O . LEU A 1 166 ? -12.892 -3.189 -0.061 1.00 75.56 166 LEU A O 1
ATOM 1288 N N . GLU A 1 167 ? -13.707 -2.933 -2.137 1.00 79.12 167 GLU A N 1
ATOM 1289 C CA . GLU A 1 167 ? -15.002 -3.568 -1.854 1.00 79.12 167 GLU A CA 1
ATOM 1290 C C . GLU A 1 167 ? -14.822 -4.987 -1.280 1.00 79.12 167 GLU A C 1
ATOM 1292 O O . GLU A 1 167 ? -14.335 -5.897 -1.951 1.00 79.12 167 GLU A O 1
ATOM 1297 N N . GLY A 1 168 ? -15.222 -5.177 -0.016 1.00 74.31 168 GLY A N 1
ATOM 1298 C CA . GLY A 1 168 ? -15.085 -6.451 0.701 1.00 74.31 168 GLY A CA 1
ATOM 1299 C C . GLY A 1 168 ? -13.670 -6.780 1.205 1.00 74.31 168 GLY A C 1
ATOM 1300 O O . GLY A 1 168 ? -13.417 -7.927 1.589 1.00 74.31 168 GLY A O 1
ATOM 1301 N N . CYS A 1 169 ? -12.752 -5.809 1.205 1.00 82.44 169 CYS A N 1
ATOM 1302 C CA . CYS A 1 169 ? -11.422 -5.918 1.808 1.00 82.44 169 CYS A CA 1
ATOM 1303 C C . CYS A 1 169 ? -11.381 -5.309 3.214 1.00 82.44 169 CYS A C 1
ATOM 1305 O O . CYS A 1 169 ? -12.112 -4.370 3.512 1.00 82.44 169 CYS A O 1
ATOM 1307 N N . ILE A 1 170 ? -10.465 -5.800 4.054 1.00 87.38 170 ILE A N 1
ATOM 1308 C CA . ILE A 1 170 ? -10.134 -5.189 5.348 1.00 87.38 170 ILE A CA 1
ATOM 1309 C C . ILE A 1 170 ? -8.817 -4.432 5.196 1.00 87.38 170 ILE A C 1
ATOM 1311 O O . ILE A 1 170 ? -7.783 -5.042 4.937 1.00 87.38 170 ILE A O 1
ATOM 1315 N N . VAL A 1 171 ? -8.825 -3.119 5.386 1.00 87.75 171 VAL A N 1
ATOM 1316 C CA . VAL A 1 171 ? -7.622 -2.285 5.324 1.00 87.75 171 VAL A CA 1
ATOM 1317 C C . VAL A 1 171 ? -7.020 -2.132 6.720 1.00 87.75 171 VAL A C 1
ATOM 1319 O O . VAL A 1 171 ? -7.680 -1.653 7.642 1.00 87.75 171 VAL A O 1
ATOM 1322 N N . THR A 1 172 ? -5.755 -2.511 6.890 1.00 87.75 172 THR A N 1
ATOM 1323 C CA . THR A 1 172 ? -5.002 -2.287 8.131 1.00 87.75 172 THR A CA 1
ATOM 1324 C C . THR A 1 172 ? -3.975 -1.186 7.927 1.00 87.75 172 THR A C 1
ATOM 1326 O O . THR A 1 172 ? -3.184 -1.260 6.985 1.00 87.75 172 THR A O 1
ATOM 1329 N N . ILE A 1 173 ? -3.955 -0.196 8.817 1.00 86.19 173 ILE A N 1
ATOM 1330 C CA . ILE A 1 173 ? -3.001 0.919 8.766 1.00 86.19 173 ILE A CA 1
ATOM 1331 C C . ILE A 1 173 ? -2.431 1.149 10.162 1.00 86.19 173 ILE A C 1
ATOM 1333 O O . ILE A 1 173 ? -3.096 0.915 11.179 1.00 86.19 173 ILE A O 1
ATOM 1337 N N . ASP A 1 174 ? -1.181 1.595 10.198 1.00 82.00 174 ASP A N 1
ATOM 1338 C CA . ASP A 1 174 ? -0.493 1.982 11.415 1.00 82.00 174 ASP A CA 1
ATOM 1339 C C . ASP A 1 174 ? -1.195 3.142 12.153 1.00 82.00 174 ASP A C 1
ATOM 1341 O O . ASP A 1 174 ? -2.190 3.723 11.706 1.00 82.00 174 ASP A O 1
ATOM 1345 N N . ALA A 1 175 ? -0.660 3.493 13.323 1.00 78.94 175 ALA A N 1
ATOM 1346 C CA . ALA A 1 175 ? -1.277 4.533 14.128 1.00 78.94 175 ALA A CA 1
ATOM 1347 C C . ALA A 1 175 ? -1.232 5.904 13.452 1.00 78.94 175 ALA A C 1
ATOM 1349 O O . ALA A 1 175 ? -2.146 6.702 13.651 1.00 78.94 175 ALA A O 1
ATOM 1350 N N . MET A 1 176 ? -0.204 6.197 12.654 1.00 77.00 176 MET A N 1
ATOM 1351 C CA . MET A 1 176 ? -0.060 7.491 11.994 1.00 77.00 176 MET A CA 1
ATOM 1352 C C . MET A 1 176 ? -1.160 7.728 10.950 1.00 77.00 176 MET A C 1
ATOM 1354 O O . MET A 1 176 ? -1.677 8.845 10.854 1.00 77.00 176 MET A O 1
ATOM 1358 N N . GLY A 1 177 ? -1.574 6.675 10.242 1.00 76.25 177 GLY A N 1
ATOM 1359 C CA . GLY A 1 177 ? -2.687 6.698 9.293 1.00 76.25 177 GLY A CA 1
ATOM 1360 C C . GLY A 1 177 ? -4.086 6.581 9.910 1.00 76.25 177 GLY A C 1
ATOM 1361 O O . GLY A 1 177 ? -5.073 6.627 9.177 1.00 76.25 177 GLY A O 1
ATOM 1362 N N . ALA A 1 178 ? -4.213 6.459 11.237 1.00 83.38 178 ALA A N 1
ATOM 1363 C CA . ALA A 1 178 ? -5.494 6.298 11.928 1.00 83.38 178 ALA A CA 1
ATOM 1364 C C . ALA A 1 178 ? -6.326 7.596 11.977 1.00 83.38 178 ALA A C 1
ATOM 1366 O O . ALA A 1 178 ? -6.569 8.147 13.047 1.00 83.38 178 ALA A O 1
ATOM 1367 N N . GLN A 1 179 ? -6.752 8.108 10.821 1.00 83.69 179 GLN A N 1
ATOM 1368 C CA . GLN A 1 179 ? -7.487 9.368 10.681 1.00 83.69 179 GLN A CA 1
ATOM 1369 C C . GLN A 1 179 ? -8.934 9.156 10.248 1.00 83.69 179 GLN A C 1
ATOM 1371 O O . GLN A 1 179 ? -9.248 8.244 9.484 1.00 83.69 179 GLN A O 1
ATOM 1376 N N . THR A 1 180 ? -9.818 10.056 10.679 1.00 86.69 180 THR A N 1
ATOM 1377 C CA . THR A 1 180 ? -11.253 10.000 10.359 1.00 86.69 180 THR A CA 1
ATOM 1378 C C . THR A 1 180 ? -11.529 10.103 8.860 1.00 86.69 180 THR A C 1
ATOM 1380 O O . THR A 1 180 ? -12.387 9.386 8.357 1.00 86.69 180 THR A O 1
ATOM 1383 N N . ALA A 1 181 ? -10.781 10.941 8.134 1.00 88.19 181 ALA A N 1
ATOM 1384 C CA . ALA A 1 181 ? -10.917 11.078 6.684 1.00 88.19 181 ALA A CA 1
ATOM 1385 C C . ALA A 1 181 ? -10.540 9.785 5.940 1.00 88.19 181 ALA A C 1
ATOM 1387 O O . ALA A 1 181 ? -11.262 9.360 5.042 1.00 88.19 181 ALA A O 1
ATOM 1388 N N . ILE A 1 182 ? -9.457 9.127 6.365 1.00 88.25 182 ILE A N 1
ATOM 1389 C CA . ILE A 1 182 ? -8.995 7.854 5.796 1.00 88.25 182 ILE A CA 1
ATOM 1390 C C . ILE A 1 182 ? -10.020 6.745 6.077 1.00 88.25 182 ILE A C 1
ATOM 1392 O O . ILE A 1 182 ? -10.422 6.030 5.162 1.00 88.25 182 ILE A O 1
ATOM 1396 N N . ALA A 1 183 ? -10.513 6.647 7.316 1.00 89.69 183 ALA A N 1
ATOM 1397 C CA . ALA A 1 183 ? -11.567 5.701 7.685 1.00 89.69 183 ALA A CA 1
ATOM 1398 C C . ALA A 1 183 ? -12.847 5.898 6.849 1.00 89.69 183 ALA A C 1
ATOM 1400 O O . ALA A 1 183 ? -13.418 4.931 6.344 1.00 89.69 183 ALA A O 1
ATOM 1401 N N . ALA A 1 184 ? -13.273 7.152 6.661 1.00 91.75 184 ALA A N 1
ATOM 1402 C CA . ALA A 1 184 ? -14.438 7.484 5.846 1.00 91.75 184 ALA A CA 1
ATOM 1403 C C . ALA A 1 184 ? -14.239 7.098 4.374 1.00 91.75 184 ALA A C 1
ATOM 1405 O O . ALA A 1 184 ? -15.150 6.555 3.756 1.00 91.75 184 ALA A O 1
ATOM 1406 N N . GLN A 1 185 ? -13.048 7.330 3.819 1.00 91.19 185 GLN A N 1
ATOM 1407 C CA . GLN A 1 185 ? -12.728 6.940 2.450 1.00 91.19 185 GLN A CA 1
ATOM 1408 C C . GLN A 1 185 ? -12.802 5.420 2.252 1.00 91.19 185 GLN A C 1
ATOM 1410 O O . GLN A 1 185 ? -13.377 4.975 1.262 1.00 91.19 185 GLN A O 1
ATOM 1415 N N . ILE A 1 186 ? -12.276 4.630 3.195 1.00 90.25 186 ILE A N 1
ATOM 1416 C CA . ILE A 1 186 ? -12.335 3.161 3.133 1.00 90.25 186 ILE A CA 1
ATOM 1417 C C . ILE A 1 186 ? -13.796 2.683 3.125 1.00 90.25 186 ILE A C 1
ATOM 1419 O O . ILE A 1 186 ? -14.177 1.904 2.253 1.00 90.25 186 ILE A O 1
ATOM 1423 N N . ILE A 1 187 ? -14.636 3.223 4.019 1.00 91.75 187 ILE A N 1
ATOM 1424 C CA . ILE A 1 187 ? -16.074 2.905 4.063 1.00 91.75 187 ILE A CA 1
ATOM 1425 C C . ILE A 1 187 ? -16.776 3.310 2.759 1.00 91.75 187 ILE A C 1
ATOM 1427 O O . ILE A 1 187 ? -17.582 2.546 2.230 1.00 91.75 187 ILE A O 1
ATOM 1431 N N . ASN A 1 188 ? -16.476 4.496 2.218 1.00 91.44 188 ASN A N 1
ATOM 1432 C CA . ASN A 1 188 ? -17.087 4.986 0.977 1.00 91.44 188 ASN A CA 1
ATOM 1433 C C . ASN A 1 188 ? -16.767 4.084 -0.225 1.00 91.44 188 ASN A C 1
ATOM 1435 O O . ASN A 1 188 ? -17.581 3.965 -1.138 1.00 91.44 188 ASN A O 1
ATOM 1439 N N . GLN A 1 189 ? -15.614 3.416 -0.204 1.00 86.12 189 GLN A N 1
ATOM 1440 C CA . GLN A 1 189 ? -15.222 2.407 -1.188 1.00 86.12 189 GLN A CA 1
ATOM 1441 C C . GLN A 1 189 ? -15.700 0.985 -0.830 1.00 86.12 189 GLN A C 1
ATOM 1443 O O . GLN A 1 189 ? -15.284 0.017 -1.464 1.00 86.12 189 GLN A O 1
ATOM 1448 N N . LYS A 1 190 ? -16.591 0.851 0.165 1.00 88.19 190 LYS A N 1
ATOM 1449 C CA . LYS A 1 190 ? -17.150 -0.412 0.682 1.00 88.19 190 LYS A CA 1
ATOM 1450 C C . LYS A 1 190 ? -16.104 -1.388 1.242 1.00 88.19 190 LYS A C 1
ATOM 1452 O O . LYS A 1 190 ? -16.301 -2.606 1.191 1.00 88.19 190 LYS A O 1
ATOM 1457 N N . GLY A 1 191 ? -14.995 -0.862 1.752 1.00 86.88 191 GLY A N 1
ATOM 1458 C CA . GLY A 1 191 ? -14.028 -1.619 2.537 1.00 86.88 191 GLY A CA 1
ATOM 1459 C C . GLY A 1 191 ? -14.310 -1.520 4.036 1.00 86.88 191 GLY A C 1
ATOM 1460 O O . GLY A 1 191 ? -14.927 -0.566 4.513 1.00 86.88 191 GLY A O 1
ATOM 1461 N N . ASP A 1 192 ? -13.800 -2.490 4.780 1.00 90.31 192 ASP A N 1
ATOM 1462 C CA . ASP A 1 192 ? -13.707 -2.476 6.239 1.00 90.31 192 ASP A CA 1
ATOM 1463 C C . ASP A 1 192 ? -12.299 -2.029 6.668 1.00 90.31 192 ASP A C 1
ATOM 1465 O O . ASP A 1 192 ? -11.359 -2.062 5.871 1.00 90.31 192 ASP A O 1
ATOM 1469 N N . TYR A 1 193 ? -12.103 -1.628 7.929 1.00 91.44 193 TYR A N 1
ATOM 1470 C CA . TYR A 1 193 ? -10.781 -1.214 8.415 1.00 91.44 193 TYR A CA 1
ATOM 1471 C C . TYR A 1 193 ? -10.446 -1.683 9.831 1.00 91.44 193 TYR A C 1
ATOM 1473 O O . TYR A 1 193 ? -11.312 -1.847 10.689 1.00 91.44 193 TYR A O 1
ATOM 1481 N N . ILE A 1 194 ? -9.145 -1.805 10.095 1.00 90.00 194 ILE A N 1
ATOM 1482 C CA . ILE A 1 194 ? -8.555 -1.919 11.431 1.00 90.00 194 ILE A CA 1
ATOM 1483 C C . ILE A 1 194 ? -7.412 -0.902 11.509 1.00 90.00 194 ILE A C 1
ATOM 1485 O O . ILE A 1 194 ? -6.347 -1.096 10.928 1.00 90.00 194 ILE A O 1
ATOM 1489 N N . LEU A 1 195 ? -7.634 0.199 12.226 1.00 89.19 195 LEU A N 1
ATOM 1490 C CA . LEU A 1 195 ? -6.653 1.277 12.375 1.00 89.19 195 LEU A CA 1
ATOM 1491 C C . LEU A 1 195 ? -6.084 1.250 13.791 1.00 89.19 195 LEU A C 1
ATOM 1493 O O . LEU A 1 195 ? -6.839 1.199 14.766 1.00 89.19 195 LEU A O 1
ATOM 1497 N N . ALA A 1 196 ? -4.760 1.280 13.921 1.00 84.62 196 ALA A N 1
ATOM 1498 C CA . ALA A 1 196 ? -4.130 1.260 15.235 1.00 84.62 196 ALA A CA 1
ATOM 1499 C C . ALA A 1 196 ? -4.357 2.591 15.976 1.00 84.62 196 ALA A C 1
ATOM 1501 O O . ALA A 1 196 ? -4.095 3.667 15.452 1.00 84.62 196 ALA A O 1
ATOM 1502 N N . LEU A 1 197 ? -4.815 2.537 17.226 1.00 78.94 197 LEU A N 1
ATOM 1503 C CA . LEU A 1 197 ? -5.008 3.730 18.051 1.00 78.94 197 LEU A CA 1
ATOM 1504 C C . LEU A 1 197 ? -3.801 3.933 18.975 1.00 78.94 197 LEU A C 1
ATOM 1506 O O . LEU A 1 197 ? -3.456 3.043 19.750 1.00 78.94 197 LEU A O 1
ATOM 1510 N N . LYS A 1 198 ? -3.176 5.114 18.928 1.00 75.88 198 LYS A N 1
ATOM 1511 C CA . LYS A 1 198 ? -2.097 5.527 19.843 1.00 75.88 198 LYS A CA 1
ATOM 1512 C C . LYS A 1 198 ? -2.411 6.918 20.410 1.00 75.88 198 LYS A C 1
ATOM 1514 O O . LYS A 1 198 ? -3.425 7.527 20.076 1.00 75.88 198 LYS A O 1
ATOM 1519 N N . GLY A 1 199 ? -1.532 7.458 21.255 1.00 65.62 199 GLY A N 1
ATOM 1520 C CA . GLY A 1 199 ? -1.668 8.803 21.835 1.00 65.62 199 GLY A CA 1
ATOM 1521 C C . GLY A 1 199 ? -1.704 9.962 20.823 1.00 65.62 199 GLY A C 1
ATOM 1522 O O . GLY A 1 199 ? -1.867 11.110 21.216 1.00 65.62 199 GLY A O 1
ATOM 1523 N N . ASN A 1 200 ? -1.578 9.687 19.524 1.00 66.81 200 ASN A N 1
ATOM 1524 C CA . ASN A 1 200 ? -1.727 10.668 18.454 1.00 66.81 200 ASN A CA 1
ATOM 1525 C C . ASN A 1 200 ? -3.188 11.074 18.174 1.00 66.81 200 ASN A C 1
ATOM 1527 O O . ASN A 1 200 ? -3.403 12.028 17.435 1.00 66.81 200 ASN A O 1
ATOM 1531 N N . GLN A 1 201 ? -4.179 10.403 18.776 1.00 63.16 201 GLN A N 1
ATOM 1532 C CA . GLN A 1 201 ? -5.612 10.714 18.629 1.00 63.16 201 GLN A CA 1
ATOM 1533 C C . GLN A 1 201 ? -6.227 11.399 19.865 1.00 63.16 201 GLN A C 1
ATOM 1535 O O . GLN A 1 201 ? -7.413 11.241 20.167 1.00 63.16 201 GLN A O 1
ATOM 1540 N N . GLY A 1 202 ? -5.419 12.167 20.604 1.00 71.69 202 GLY A N 1
ATOM 1541 C CA . GLY A 1 202 ? -5.866 12.994 21.729 1.00 71.69 202 GLY A CA 1
ATOM 1542 C C . GLY A 1 202 ? -6.740 12.232 22.733 1.00 71.69 202 GLY A C 1
ATOM 1543 O O . GLY A 1 202 ? -6.375 11.155 23.206 1.00 71.69 202 GLY A O 1
ATOM 1544 N N . ARG A 1 203 ? -7.932 12.777 23.020 1.00 73.06 203 ARG A N 1
ATOM 1545 C CA . ARG A 1 203 ? -8.878 12.213 24.000 1.00 73.06 203 ARG A CA 1
ATOM 1546 C C . ARG A 1 203 ? -9.448 10.851 23.610 1.00 73.06 203 ARG A C 1
ATOM 1548 O O . ARG A 1 203 ? -9.942 10.168 24.495 1.00 73.06 203 ARG A O 1
ATOM 1555 N N . LEU A 1 204 ? -9.403 10.437 22.341 1.00 76.44 204 LEU A N 1
ATOM 1556 C CA . LEU A 1 204 ? -9.961 9.144 21.928 1.00 76.44 204 LEU A CA 1
ATOM 1557 C C . LEU A 1 204 ? -9.164 7.980 22.525 1.00 76.44 204 LEU A C 1
ATOM 1559 O O . LEU A 1 204 ? -9.747 7.018 23.015 1.00 76.44 204 LEU A O 1
ATOM 1563 N N . HIS A 1 205 ? -7.834 8.090 22.522 1.00 75.06 205 HIS A N 1
ATOM 1564 C CA . HIS A 1 205 ? -6.963 7.095 23.143 1.00 75.06 205 HIS A CA 1
ATOM 1565 C C . HIS A 1 205 ? -7.198 7.023 24.652 1.00 75.06 205 HIS A C 1
ATOM 1567 O O . HIS A 1 205 ? -7.349 5.936 25.204 1.00 75.06 205 HIS A O 1
ATOM 1573 N N . GLU A 1 206 ? -7.292 8.183 25.307 1.00 70.19 206 GLU A N 1
ATOM 1574 C CA . GLU A 1 206 ? -7.619 8.260 26.730 1.00 70.19 206 GLU A CA 1
ATOM 1575 C C . GLU A 1 206 ? -8.992 7.652 27.007 1.00 70.19 206 GLU A C 1
ATOM 1577 O O . GLU A 1 206 ? -9.095 6.790 27.861 1.00 70.19 206 GLU A O 1
ATOM 1582 N N . GLN A 1 207 ? -10.037 8.020 26.268 1.00 74.50 207 GLN A N 1
ATOM 1583 C CA . GLN A 1 207 ? -11.390 7.491 26.452 1.00 74.50 207 GLN A CA 1
ATOM 1584 C C . GLN A 1 207 ? -11.474 5.984 26.213 1.00 74.50 207 GLN A C 1
ATOM 1586 O O . GLN A 1 207 ? -12.173 5.300 26.954 1.00 74.50 207 GLN A O 1
ATOM 1591 N N . ALA A 1 208 ? -10.758 5.453 25.219 1.00 74.81 208 ALA A N 1
ATOM 1592 C CA . ALA A 1 208 ? -10.674 4.016 24.993 1.00 74.81 208 ALA A CA 1
ATOM 1593 C C . ALA A 1 208 ? -9.985 3.318 26.175 1.00 74.81 208 ALA A C 1
ATOM 1595 O O . ALA A 1 208 ? -10.525 2.353 26.714 1.00 74.81 208 ALA A O 1
ATOM 1596 N N . ALA A 1 209 ? -8.842 3.840 26.634 1.00 71.50 209 ALA A N 1
ATOM 1597 C CA . ALA A 1 209 ? -8.144 3.325 27.810 1.00 71.50 209 ALA A CA 1
ATOM 1598 C C . ALA A 1 209 ? -9.020 3.403 29.073 1.00 71.50 209 ALA A C 1
ATOM 1600 O O . ALA A 1 209 ? -9.163 2.408 29.781 1.00 71.50 209 ALA A O 1
ATOM 1601 N N . TRP A 1 210 ? -9.681 4.541 29.296 1.00 68.19 210 TRP A N 1
ATOM 1602 C CA . TRP A 1 210 ? -10.647 4.761 30.369 1.00 68.19 210 TRP A CA 1
ATOM 1603 C C . TRP A 1 210 ? -11.818 3.797 30.274 1.00 68.19 210 TRP A C 1
ATOM 1605 O O . TRP A 1 210 ? -12.218 3.272 31.293 1.00 68.19 210 TRP A O 1
ATOM 1615 N N . PHE A 1 211 ? -12.365 3.511 29.096 1.00 70.69 211 PHE A N 1
ATOM 1616 C CA . PHE A 1 211 ? -13.455 2.545 28.953 1.00 70.69 211 PHE A CA 1
ATOM 1617 C C . PHE A 1 211 ? -13.018 1.131 29.366 1.00 70.69 211 PHE A C 1
ATOM 1619 O O . PHE A 1 211 ? -13.748 0.433 30.075 1.00 70.69 211 PHE A O 1
ATOM 1626 N N . PHE A 1 212 ? -11.809 0.719 28.972 1.00 68.00 212 PHE A N 1
ATOM 1627 C CA . PHE A 1 212 ? -11.253 -0.573 29.374 1.00 68.00 212 PHE A CA 1
ATOM 1628 C C . PHE A 1 212 ? -10.906 -0.629 30.872 1.00 68.00 212 PHE A C 1
ATOM 1630 O O . PHE A 1 212 ? -11.173 -1.653 31.502 1.00 68.00 212 PHE A O 1
ATOM 1637 N N . MET A 1 213 ? -10.390 0.459 31.456 1.00 63.62 213 MET A N 1
ATOM 1638 C CA . MET A 1 213 ? -10.130 0.579 32.900 1.00 63.62 213 MET A CA 1
ATOM 1639 C C . MET A 1 213 ? -11.418 0.686 33.727 1.00 63.62 213 MET A C 1
ATOM 1641 O O . MET A 1 213 ? -11.565 0.002 34.729 1.00 63.62 213 MET A O 1
ATOM 1645 N N . TRP A 1 214 ? -12.409 1.448 33.271 1.00 62.91 214 TRP A N 1
ATOM 1646 C CA . TRP A 1 214 ? -13.691 1.665 33.948 1.00 62.91 214 TRP A CA 1
ATOM 1647 C C . TRP A 1 214 ? -14.470 0.363 34.137 1.00 62.91 214 TRP A C 1
ATOM 1649 O O . TRP A 1 214 ? -15.157 0.179 35.142 1.00 62.91 214 TRP A O 1
ATOM 1659 N N . ALA A 1 215 ? -14.325 -0.588 33.210 1.00 61.12 215 ALA A N 1
ATOM 1660 C CA . ALA A 1 215 ? -14.872 -1.929 33.378 1.00 61.12 215 ALA A CA 1
ATOM 1661 C C . ALA A 1 215 ? -14.283 -2.666 34.600 1.00 61.12 215 ALA A C 1
ATOM 1663 O O . ALA A 1 215 ? -14.988 -3.464 35.224 1.00 61.12 215 ALA A O 1
ATOM 1664 N N . LEU A 1 216 ? -13.021 -2.404 34.952 1.00 61.78 216 LEU A N 1
ATOM 1665 C CA . LEU A 1 216 ? -12.371 -2.918 36.160 1.00 61.78 216 LEU A CA 1
ATOM 1666 C C . LEU A 1 216 ? -12.758 -2.072 37.378 1.00 61.78 216 LEU A C 1
ATOM 1668 O O . LEU A 1 216 ? -13.204 -2.640 38.376 1.00 61.78 216 LEU A O 1
ATOM 1672 N N . ASP A 1 217 ? -12.716 -0.743 37.274 1.00 63.69 217 ASP A N 1
ATOM 1673 C CA . ASP A 1 217 ? -13.023 0.166 38.385 1.00 63.69 217 ASP A CA 1
ATOM 1674 C C . ASP A 1 217 ? -14.470 0.055 38.875 1.00 63.69 217 ASP A C 1
ATOM 1676 O O . ASP A 1 217 ? -14.712 -0.072 40.073 1.00 63.69 217 ASP A O 1
ATOM 1680 N N . VAL A 1 218 ? -15.465 0.019 37.986 1.00 63.97 218 VAL A N 1
ATOM 1681 C CA . VAL A 1 218 ? -16.881 -0.050 38.399 1.00 63.97 218 VAL A CA 1
ATOM 1682 C C . VAL A 1 218 ? -17.261 -1.417 38.945 1.00 63.97 218 VAL A C 1
ATOM 1684 O O . VAL A 1 218 ? -18.072 -1.524 39.872 1.00 63.97 218 VAL A O 1
ATOM 1687 N N . ALA A 1 219 ? -16.681 -2.480 38.390 1.00 62.53 219 ALA A N 1
ATOM 1688 C CA . ALA A 1 219 ? -16.958 -3.827 38.858 1.00 62.53 219 ALA A CA 1
ATOM 1689 C C . ALA A 1 219 ? -16.190 -4.158 40.147 1.00 62.53 219 ALA A C 1
ATOM 1691 O O . ALA A 1 219 ? -16.723 -4.887 40.989 1.00 62.53 219 ALA A O 1
ATOM 1692 N N . PHE A 1 220 ? -14.968 -3.633 40.323 1.00 69.19 220 PHE A N 1
ATOM 1693 C CA . PHE A 1 220 ? -14.064 -4.013 41.412 1.00 69.19 220 PHE A CA 1
ATOM 1694 C C . PHE A 1 220 ? -13.748 -2.936 42.442 1.00 69.19 220 PHE A C 1
ATOM 1696 O O . PHE A 1 220 ? -13.198 -3.297 43.483 1.00 69.19 220 PHE A O 1
ATOM 1703 N N . ARG A 1 221 ? -14.194 -1.694 42.228 1.00 71.38 221 ARG A N 1
ATOM 1704 C CA . ARG A 1 221 ? -13.927 -0.532 43.089 1.00 71.38 221 ARG A CA 1
ATOM 1705 C C . ARG A 1 221 ? -12.437 -0.383 43.375 1.00 71.38 221 ARG A C 1
ATOM 1707 O O . ARG A 1 221 ? -12.014 -0.284 44.525 1.00 71.38 221 ARG A O 1
ATOM 1714 N N . GLU A 1 222 ? -11.637 -0.476 42.321 1.00 68.44 222 GLU A N 1
ATOM 1715 C CA . GLU A 1 222 ? -10.183 -0.493 42.429 1.00 68.44 222 GLU A CA 1
ATOM 1716 C C . GLU A 1 222 ? -9.636 0.821 43.008 1.00 68.44 222 GLU A C 1
ATOM 1718 O O . GLU A 1 222 ? -8.795 0.750 43.903 1.00 68.44 222 GLU A O 1
ATOM 1723 N N . ASP A 1 223 ? -10.232 1.970 42.679 1.00 69.12 223 ASP A N 1
ATOM 1724 C CA . ASP A 1 223 ? -9.951 3.263 43.328 1.00 69.12 223 ASP A CA 1
ATOM 1725 C C . ASP A 1 223 ? -10.165 3.276 44.858 1.00 69.12 223 ASP A C 1
ATOM 1727 O O . ASP A 1 223 ? -9.464 3.977 45.593 1.00 69.12 223 ASP A O 1
ATOM 1731 N N . GLU A 1 224 ? -11.110 2.484 45.381 1.00 75.56 224 GLU A N 1
ATOM 1732 C CA . GLU A 1 224 ? -11.376 2.381 46.828 1.00 75.56 224 GLU A CA 1
ATOM 1733 C C . GLU A 1 224 ? -10.378 1.440 47.541 1.00 75.56 224 GLU A C 1
ATOM 1735 O O . GLU A 1 224 ? -10.344 1.356 48.775 1.00 75.56 224 GLU A O 1
ATOM 1740 N N . SER A 1 225 ? -9.546 0.715 46.786 1.00 77.06 225 SER A N 1
ATOM 1741 C CA . SER A 1 225 ? -8.626 -0.297 47.303 1.00 77.06 225 SER A CA 1
ATOM 1742 C C . SER A 1 225 ? -7.483 0.324 48.110 1.00 77.06 225 SER A C 1
ATOM 1744 O O . SER A 1 225 ? -6.663 1.089 47.610 1.00 77.06 225 SER A O 1
ATOM 1746 N N . ARG A 1 226 ? -7.352 -0.079 49.379 1.00 82.38 226 ARG A N 1
ATOM 1747 C CA . ARG A 1 226 ? -6.264 0.364 50.277 1.00 82.38 226 ARG A CA 1
ATOM 1748 C C . ARG A 1 226 ? -4.992 -0.495 50.208 1.00 82.38 226 ARG A C 1
ATOM 1750 O O . ARG A 1 226 ? -4.072 -0.279 50.995 1.00 82.38 226 ARG A O 1
ATOM 1757 N N . ILE A 1 227 ? -4.930 -1.464 49.298 1.00 81.88 227 ILE A N 1
ATOM 1758 C CA . ILE A 1 227 ? -3.785 -2.372 49.129 1.00 81.88 227 ILE A CA 1
ATOM 1759 C C . ILE A 1 227 ? -2.621 -1.600 48.492 1.00 81.88 227 ILE A C 1
ATOM 1761 O O . ILE A 1 227 ? -2.746 -1.147 47.359 1.00 81.88 227 ILE A O 1
ATOM 1765 N N . ARG A 1 228 ? -1.507 -1.421 49.221 1.00 78.56 228 ARG A N 1
ATOM 1766 C CA . ARG A 1 228 ? -0.372 -0.566 48.796 1.00 78.56 228 ARG A CA 1
ATOM 1767 C C . ARG A 1 228 ? 1.025 -1.145 49.052 1.00 78.56 228 ARG A C 1
ATOM 1769 O O . ARG A 1 228 ? 2.012 -0.459 48.818 1.00 78.56 228 ARG A O 1
ATOM 1776 N N . THR A 1 229 ? 1.135 -2.360 49.583 1.00 77.69 229 THR A N 1
ATOM 1777 C CA . THR A 1 229 ? 2.400 -2.890 50.116 1.00 77.69 229 THR A CA 1
ATOM 1778 C C . THR A 1 229 ? 2.946 -4.057 49.295 1.00 77.69 229 THR A C 1
ATOM 1780 O O . THR A 1 229 ? 2.220 -5.000 48.980 1.00 77.69 229 THR A O 1
ATOM 1783 N N . GLY A 1 230 ? 4.252 -4.020 49.002 1.00 84.94 230 GLY A N 1
ATOM 1784 C CA . GLY A 1 230 ? 4.961 -5.087 48.283 1.00 84.94 230 GLY A CA 1
ATOM 1785 C C . GLY A 1 230 ? 4.329 -5.414 46.926 1.00 84.94 230 GLY A C 1
ATOM 1786 O O . GLY A 1 230 ? 3.819 -4.527 46.254 1.00 84.94 230 GLY A O 1
ATOM 1787 N N . TYR A 1 231 ? 4.303 -6.700 46.567 1.00 83.19 231 TYR A N 1
ATOM 1788 C CA . TYR A 1 231 ? 3.699 -7.209 45.323 1.00 83.19 231 TYR A CA 1
ATOM 1789 C C . TYR A 1 231 ? 2.161 -7.328 45.373 1.00 83.19 231 TYR A C 1
ATOM 1791 O O . TYR A 1 231 ? 1.532 -7.839 44.447 1.00 83.19 231 TYR A O 1
ATOM 1799 N N . ALA A 1 232 ? 1.515 -6.917 46.473 1.00 78.75 232 ALA A N 1
ATOM 1800 C CA . ALA A 1 232 ? 0.072 -7.083 46.641 1.00 78.75 232 ALA A CA 1
ATOM 1801 C C . ALA A 1 232 ? -0.780 -6.278 45.634 1.00 78.75 232 ALA A C 1
ATOM 1803 O O . ALA A 1 232 ? -1.780 -6.832 45.175 1.00 78.75 232 ALA A O 1
ATOM 1804 N N . PRO A 1 233 ? -0.435 -5.027 45.253 1.00 76.25 233 PRO A N 1
ATOM 1805 C CA . PRO A 1 233 ? -1.181 -4.287 44.231 1.00 76.25 233 PRO A CA 1
ATOM 1806 C C . PRO A 1 233 ? -1.169 -4.991 42.867 1.00 76.25 233 PRO A C 1
ATOM 1808 O O . PRO A 1 233 ? -2.223 -5.173 42.264 1.00 76.25 233 PRO A O 1
ATOM 1811 N N . GLU A 1 234 ? 0.001 -5.459 42.425 1.00 75.06 234 GLU A N 1
ATOM 1812 C CA . GLU A 1 234 ? 0.190 -6.152 41.142 1.00 75.06 234 GLU A CA 1
ATOM 1813 C C . GLU A 1 234 ? -0.565 -7.486 41.116 1.00 75.06 234 GLU A C 1
ATOM 1815 O O . GLU A 1 234 ? -1.349 -7.748 40.204 1.00 75.06 234 GLU A O 1
ATOM 1820 N N . ASN A 1 235 ? -0.421 -8.297 42.169 1.00 80.88 235 ASN A N 1
ATOM 1821 C CA . ASN A 1 235 ? -1.149 -9.560 42.292 1.00 80.88 235 ASN A CA 1
ATOM 1822 C C . ASN A 1 235 ? -2.669 -9.346 42.344 1.00 80.88 235 ASN A C 1
ATOM 1824 O O . ASN A 1 235 ? -3.429 -10.130 41.776 1.00 80.88 235 ASN A O 1
ATOM 1828 N N . MET A 1 236 ? -3.134 -8.279 43.002 1.00 83.38 236 MET A N 1
ATOM 1829 C CA . MET A 1 236 ? -4.559 -7.965 43.067 1.00 83.38 236 MET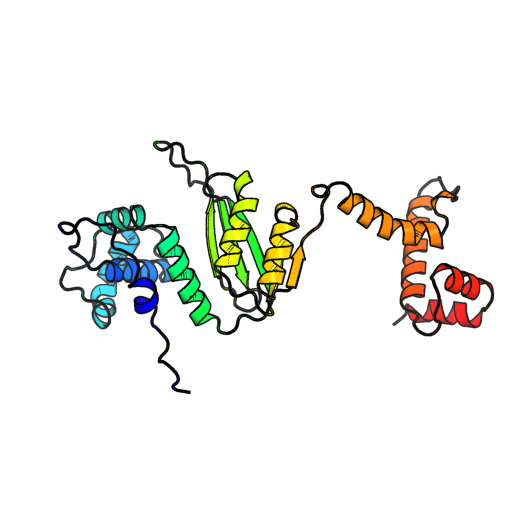 A CA 1
ATOM 1830 C C . MET A 1 236 ? -5.112 -7.513 41.711 1.00 83.38 236 MET A C 1
ATOM 1832 O O . MET A 1 236 ? -6.223 -7.906 41.357 1.00 83.38 236 MET A O 1
ATOM 1836 N N . ALA A 1 237 ? -4.343 -6.753 40.927 1.00 77.38 237 ALA A N 1
ATOM 1837 C CA . ALA A 1 237 ? -4.716 -6.411 39.556 1.00 77.38 237 ALA A CA 1
ATOM 1838 C C . ALA A 1 237 ? -4.889 -7.681 38.703 1.00 77.38 237 ALA A C 1
ATOM 1840 O O . ALA A 1 237 ? -5.923 -7.860 38.056 1.00 77.38 237 ALA A O 1
ATOM 1841 N N . VAL A 1 238 ? -3.943 -8.627 38.786 1.00 80.94 238 VAL A N 1
ATOM 1842 C CA . VAL A 1 238 ? -4.041 -9.924 38.092 1.00 80.94 238 VAL A CA 1
ATOM 1843 C C . VAL A 1 238 ? -5.289 -10.703 38.528 1.00 80.94 238 VAL A C 1
ATOM 1845 O O . VAL A 1 238 ? -6.046 -11.168 37.675 1.00 80.94 238 VAL A O 1
ATOM 1848 N N . LEU A 1 239 ? -5.573 -10.789 39.833 1.00 83.75 239 LEU A N 1
ATOM 1849 C CA . LEU A 1 239 ? -6.776 -11.459 40.351 1.00 83.75 239 LEU A CA 1
ATOM 1850 C C . LEU A 1 239 ? -8.078 -10.829 39.829 1.00 83.75 239 LEU A C 1
ATOM 1852 O O . LEU A 1 239 ? -9.016 -11.550 39.476 1.00 83.75 239 LEU A O 1
ATOM 1856 N N . ARG A 1 240 ? -8.146 -9.495 39.745 1.00 84.38 240 ARG A N 1
ATOM 1857 C CA . ARG A 1 240 ? -9.304 -8.774 39.183 1.00 84.38 240 ARG A CA 1
ATOM 1858 C C . ARG A 1 240 ? -9.495 -9.105 37.705 1.00 84.38 240 ARG A C 1
ATOM 1860 O O . ARG A 1 240 ? -10.614 -9.416 37.296 1.00 84.38 240 ARG A O 1
ATOM 1867 N N . HIS A 1 241 ? -8.414 -9.123 36.927 1.00 80.12 241 HIS A N 1
ATOM 1868 C CA . HIS A 1 241 ? -8.452 -9.524 35.520 1.00 80.12 241 HIS A CA 1
ATOM 1869 C C . HIS A 1 241 ? -8.922 -10.973 35.335 1.00 80.12 241 HIS A C 1
ATOM 1871 O O . HIS A 1 241 ? -9.793 -11.229 34.501 1.00 80.12 241 HIS A O 1
ATOM 1877 N N . MET A 1 242 ? -8.418 -11.911 36.146 1.00 84.19 242 MET A N 1
ATOM 1878 C CA . MET A 1 242 ? -8.876 -13.307 36.130 1.00 84.19 242 MET A CA 1
ATOM 1879 C C . MET A 1 242 ? -10.384 -13.400 36.396 1.00 84.19 242 MET A C 1
ATOM 1881 O O . MET A 1 242 ? -11.107 -14.065 35.653 1.00 84.19 242 MET A O 1
ATOM 1885 N N . ALA A 1 243 ? -10.882 -12.685 37.409 1.00 86.38 243 ALA A N 1
ATOM 1886 C CA . ALA A 1 243 ? -12.303 -12.670 37.743 1.00 86.38 243 ALA A CA 1
ATOM 1887 C C . ALA A 1 243 ? -13.170 -12.084 36.612 1.00 86.38 243 ALA A C 1
ATOM 1889 O O . ALA A 1 243 ? -14.225 -12.640 36.305 1.00 86.38 243 ALA A O 1
ATOM 1890 N N . VAL A 1 244 ? 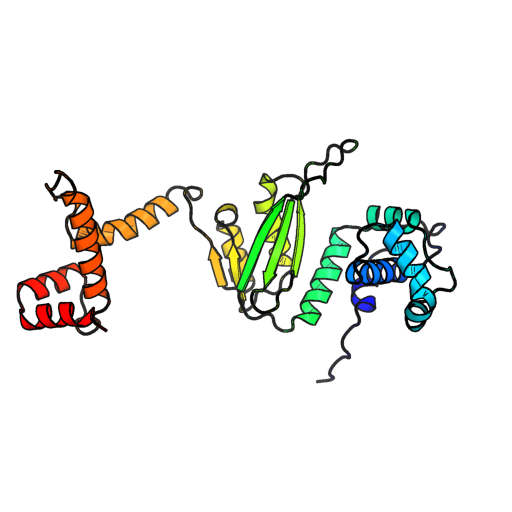-12.736 -10.998 35.959 1.00 84.69 244 VAL A N 1
ATOM 1891 C CA . VAL A 1 244 ? -13.443 -10.433 34.793 1.00 84.69 244 VAL A CA 1
ATOM 1892 C C . VAL A 1 244 ? -13.538 -11.446 33.657 1.00 84.69 244 VAL A C 1
ATOM 1894 O O . VAL A 1 244 ? -14.617 -11.600 33.084 1.00 84.69 244 VAL A O 1
ATOM 1897 N N . ASN A 1 245 ? -12.445 -12.144 33.343 1.00 83.50 245 ASN A N 1
ATOM 1898 C CA . ASN A 1 245 ? -12.418 -13.122 32.256 1.00 83.50 245 ASN A CA 1
ATOM 1899 C C . ASN A 1 245 ? -13.412 -14.263 32.506 1.00 83.50 245 ASN A C 1
ATOM 1901 O O . ASN A 1 245 ? -14.249 -14.536 31.646 1.00 83.50 245 ASN A O 1
ATOM 1905 N N . LEU A 1 246 ? -13.395 -14.848 33.708 1.00 86.81 246 LEU A N 1
ATOM 1906 C CA . LEU A 1 246 ? -14.317 -15.923 34.091 1.00 86.81 246 LEU A CA 1
ATOM 1907 C C . LEU A 1 246 ? -15.789 -15.474 34.025 1.00 86.81 246 LEU A C 1
ATOM 1909 O O . LEU A 1 246 ? -16.643 -16.183 33.498 1.00 86.81 246 LEU A O 1
ATOM 1913 N N . LEU A 1 247 ? -16.101 -14.269 34.515 1.00 87.56 247 LEU A N 1
ATOM 1914 C CA . LEU A 1 247 ? -17.476 -13.750 34.532 1.00 87.56 247 LEU A CA 1
ATOM 1915 C C . LEU A 1 247 ? -17.986 -13.331 33.141 1.00 87.56 247 LEU A C 1
ATOM 1917 O O . LEU A 1 247 ? -19.197 -13.383 32.895 1.00 87.56 247 LEU A O 1
ATOM 1921 N N . LYS A 1 248 ? -17.092 -12.902 32.239 1.00 83.44 248 LYS A N 1
ATOM 1922 C CA . LYS A 1 248 ? -17.429 -12.570 30.844 1.00 83.44 248 LYS A CA 1
ATOM 1923 C C . LYS A 1 248 ? -17.681 -13.812 29.991 1.00 83.44 248 LYS A C 1
ATOM 1925 O O . LYS A 1 248 ? -18.531 -13.747 29.109 1.00 83.44 248 LYS A O 1
ATOM 1930 N N . GLN A 1 249 ? -16.974 -14.912 30.251 1.00 83.75 249 GLN A N 1
ATOM 1931 C CA . GLN A 1 249 ? -17.171 -16.175 29.532 1.00 83.75 249 GLN A CA 1
ATOM 1932 C C . GLN A 1 249 ? -18.501 -16.858 29.878 1.00 83.75 249 GLN A C 1
ATOM 1934 O O . GLN A 1 249 ? -19.055 -17.573 29.045 1.00 83.75 249 GLN A O 1
ATOM 1939 N N . ASP A 1 250 ? -19.061 -16.611 31.067 1.00 84.31 250 ASP A N 1
ATOM 1940 C CA . ASP A 1 250 ? -20.386 -17.131 31.403 1.00 84.31 250 ASP A CA 1
ATOM 1941 C C . ASP A 1 250 ? -21.499 -16.426 30.615 1.00 84.31 250 ASP A C 1
ATOM 1943 O O . ASP A 1 250 ? -21.798 -15.246 30.815 1.00 84.31 250 ASP A O 1
ATOM 1947 N N . THR A 1 251 ? -22.171 -17.182 29.753 1.00 83.62 251 THR A N 1
ATOM 1948 C CA . THR A 1 251 ? -23.364 -16.745 29.013 1.00 83.62 251 THR A CA 1
ATOM 1949 C C . THR A 1 251 ? -24.667 -17.231 29.649 1.00 83.62 251 THR A C 1
ATOM 1951 O O . THR A 1 251 ? -25.748 -16.861 29.189 1.00 83.62 251 THR A O 1
ATOM 1954 N N . SER A 1 252 ? -24.595 -18.042 30.713 1.00 82.38 252 SER A N 1
ATOM 1955 C CA . SER A 1 252 ? -25.774 -18.679 31.309 1.00 82.38 252 SER A CA 1
ATOM 1956 C C . SER A 1 252 ? -26.662 -17.724 32.097 1.00 82.38 252 SER A C 1
ATOM 1958 O O . SER A 1 252 ? -27.870 -17.942 32.193 1.00 82.38 252 SER A O 1
ATOM 1960 N N . VAL A 1 253 ? -26.083 -16.652 32.640 1.00 80.50 253 VAL A N 1
ATOM 1961 C CA . VAL A 1 253 ? -26.818 -15.610 33.352 1.00 80.50 253 VAL A CA 1
ATOM 1962 C C . VAL A 1 253 ? -26.667 -14.288 32.610 1.00 80.50 253 VAL A C 1
ATOM 1964 O O . VAL A 1 253 ? -25.563 -13.776 32.423 1.00 80.50 253 VAL A O 1
ATOM 1967 N N . LYS A 1 254 ? -27.797 -13.690 32.217 1.00 77.94 254 LYS A N 1
ATOM 1968 C CA . LYS A 1 254 ? -27.828 -12.316 31.703 1.00 77.94 254 LYS A CA 1
ATOM 1969 C C . LYS A 1 254 ? -27.640 -11.338 32.863 1.00 77.94 254 LYS A C 1
ATOM 1971 O O . LYS A 1 254 ? -28.374 -11.397 33.845 1.00 77.94 254 LYS A O 1
ATOM 1976 N N . GLY A 1 255 ? -26.668 -10.441 32.746 1.00 79.06 255 GLY A N 1
ATOM 1977 C CA . GLY A 1 255 ? -26.381 -9.428 33.759 1.00 79.06 255 GLY A CA 1
ATOM 1978 C C . GLY A 1 255 ? -25.004 -8.805 33.569 1.00 79.06 255 GLY A C 1
ATOM 1979 O O . GLY A 1 255 ? -24.136 -9.389 32.916 1.00 79.06 255 GLY A O 1
ATOM 1980 N N . ASP A 1 256 ? -24.814 -7.617 34.138 1.00 80.75 256 ASP A N 1
ATOM 1981 C CA . ASP A 1 256 ? -23.510 -6.961 34.194 1.00 80.75 256 ASP A CA 1
ATOM 1982 C C . ASP A 1 256 ? -22.541 -7.702 35.140 1.00 80.75 256 ASP A C 1
ATOM 1984 O O . ASP A 1 256 ? -22.923 -8.569 35.935 1.00 80.75 256 ASP A O 1
ATOM 1988 N N . ILE A 1 257 ? -21.247 -7.378 35.046 1.00 83.81 257 ILE A N 1
ATOM 1989 C CA . ILE A 1 257 ? -20.192 -8.050 35.825 1.00 83.81 257 ILE A CA 1
ATOM 1990 C C . ILE A 1 257 ? -20.440 -7.889 37.332 1.00 83.81 257 ILE A C 1
ATOM 1992 O O . ILE A 1 257 ? -20.222 -8.828 38.098 1.00 83.81 257 ILE A O 1
ATOM 1996 N N . LYS A 1 258 ? -20.947 -6.728 37.761 1.00 82.62 258 LYS A N 1
ATOM 1997 C CA . LYS A 1 258 ? -21.243 -6.427 39.165 1.00 82.62 258 LYS A CA 1
ATOM 1998 C C . LYS A 1 258 ? -22.312 -7.363 39.737 1.00 82.62 258 LYS A C 1
ATOM 2000 O O . LYS A 1 258 ? -22.094 -7.942 40.803 1.00 82.62 258 LYS A O 1
ATOM 2005 N N . ASN A 1 259 ? -23.425 -7.562 39.031 1.00 85.06 259 ASN A N 1
ATOM 2006 C CA . ASN A 1 259 ? -24.499 -8.455 39.470 1.00 85.06 259 ASN A CA 1
ATOM 2007 C C . ASN A 1 259 ? -24.076 -9.923 39.422 1.00 85.06 259 ASN A C 1
ATOM 2009 O O . ASN A 1 259 ? -24.372 -10.678 40.347 1.00 85.06 259 ASN A O 1
ATOM 2013 N N . LYS A 1 260 ? -23.318 -10.329 38.396 1.00 88.12 260 LYS A N 1
ATOM 2014 C CA . LYS A 1 260 ? -22.736 -11.678 38.349 1.00 88.12 260 LYS A CA 1
ATOM 2015 C C . LYS A 1 260 ? -21.788 -11.925 39.526 1.00 88.12 260 LYS A C 1
ATOM 2017 O O . LYS A 1 260 ? -21.820 -12.999 40.118 1.00 88.12 260 LYS A O 1
ATOM 2022 N N . ARG A 1 261 ? -20.994 -10.926 39.922 1.00 88.00 261 ARG A N 1
ATOM 2023 C CA . ARG A 1 261 ? -20.108 -11.020 41.091 1.00 88.00 261 ARG A CA 1
ATOM 2024 C C . ARG A 1 261 ? -20.885 -11.121 42.404 1.00 88.00 261 ARG A C 1
ATOM 2026 O O . ARG A 1 261 ? -20.529 -11.940 43.244 1.00 88.00 261 ARG A O 1
ATOM 2033 N N . LEU A 1 262 ? -21.950 -10.330 42.570 1.00 86.75 262 LEU A N 1
ATOM 2034 C CA . LEU A 1 262 ? -22.877 -10.451 43.706 1.00 86.75 262 LEU A CA 1
ATOM 2035 C C . LEU A 1 262 ? -23.494 -11.851 43.771 1.00 86.75 262 LEU A C 1
ATOM 2037 O O . LEU A 1 262 ? -23.561 -12.444 44.841 1.00 86.75 262 LEU A O 1
ATOM 2041 N N . ARG A 1 263 ? -23.856 -12.426 42.622 1.00 88.12 263 ARG A N 1
ATOM 2042 C CA . ARG A 1 263 ? -24.358 -13.798 42.556 1.00 88.12 263 ARG A CA 1
ATOM 2043 C C . ARG A 1 263 ? -23.308 -14.826 42.976 1.00 88.12 263 ARG A C 1
ATOM 2045 O O . ARG A 1 263 ? -23.636 -15.700 43.762 1.00 88.12 263 ARG A O 1
ATOM 2052 N N . CYS A 1 264 ? -22.045 -14.689 42.559 1.00 89.06 264 CYS A N 1
ATOM 2053 C CA . CYS A 1 264 ? -20.955 -15.529 43.085 1.00 89.06 264 CYS A CA 1
ATOM 2054 C C . CYS A 1 264 ? -20.772 -15.393 44.608 1.00 89.06 264 CYS A C 1
ATOM 2056 O O . CYS A 1 264 ? -20.248 -16.304 45.250 1.00 89.06 264 CYS A O 1
ATOM 2058 N N . ALA A 1 265 ? -21.158 -14.257 45.194 1.00 87.75 265 ALA A N 1
ATOM 2059 C CA . ALA A 1 265 ? -21.118 -14.073 46.639 1.00 87.75 265 ALA A CA 1
ATOM 2060 C C . ALA A 1 265 ? -22.298 -14.754 47.359 1.00 87.75 265 ALA A C 1
ATOM 2062 O O . ALA A 1 265 ? -22.137 -15.136 48.513 1.00 87.75 265 ALA A O 1
ATOM 2063 N N . TRP A 1 266 ? -23.457 -14.905 46.707 1.00 89.94 266 TRP A N 1
ATOM 2064 C CA . TRP A 1 266 ? -24.691 -15.422 47.323 1.00 89.94 266 TRP A CA 1
ATOM 2065 C C . TRP A 1 266 ? -25.053 -16.867 46.949 1.00 89.94 266 TRP A C 1
ATOM 2067 O O . TRP A 1 266 ? -25.826 -17.491 47.667 1.00 89.94 266 TRP A O 1
ATOM 2077 N N . ASP A 1 267 ? -24.533 -17.392 45.841 1.00 91.50 267 ASP A N 1
ATOM 2078 C CA . ASP A 1 267 ? -24.859 -18.714 45.299 1.00 91.50 267 ASP A CA 1
ATOM 2079 C C . ASP A 1 267 ? -23.571 -19.527 45.101 1.00 91.50 267 ASP A C 1
ATOM 2081 O O . ASP A 1 267 ? -22.778 -19.280 44.183 1.00 91.50 267 ASP A O 1
ATOM 2085 N N . ASP A 1 268 ? -23.363 -20.498 45.991 1.00 92.88 268 ASP A N 1
ATOM 2086 C CA . ASP A 1 268 ? -22.169 -21.343 46.007 1.00 92.88 268 ASP A CA 1
ATOM 2087 C C . ASP A 1 268 ? -22.064 -22.223 44.753 1.00 92.88 268 ASP A C 1
ATOM 2089 O O . ASP A 1 268 ? -20.966 -22.394 44.219 1.00 92.88 268 ASP A O 1
ATOM 2093 N N . HIS A 1 269 ? -23.193 -22.706 44.222 1.00 91.50 269 HIS A N 1
ATOM 2094 C CA . HIS A 1 269 ? -23.214 -23.502 42.994 1.00 91.50 269 HIS A CA 1
ATOM 2095 C C . HIS A 1 269 ? -22.840 -22.659 41.777 1.00 91.50 269 HIS A C 1
ATOM 2097 O O . HIS A 1 269 ? -22.074 -23.102 40.916 1.00 91.50 269 HIS A O 1
ATOM 2103 N N . TYR A 1 270 ? -23.340 -21.424 41.707 1.00 90.62 270 TYR A N 1
ATOM 2104 C CA . TYR A 1 270 ? -22.948 -20.498 40.650 1.00 90.62 270 TYR A CA 1
ATOM 2105 C C . TYR A 1 270 ? -21.457 -20.143 40.744 1.00 90.62 270 TYR A C 1
ATOM 2107 O O . TYR A 1 270 ? -20.762 -20.170 39.728 1.00 90.62 270 TYR A O 1
ATOM 2115 N N . ARG A 1 271 ? -20.925 -19.888 41.947 1.00 92.31 271 ARG A N 1
ATOM 2116 C CA . ARG A 1 271 ? -19.487 -19.635 42.140 1.00 92.31 271 ARG A CA 1
ATOM 2117 C C . ARG A 1 271 ? -18.630 -20.821 41.693 1.00 92.31 271 ARG A C 1
ATOM 2119 O O . ARG A 1 271 ? -17.650 -20.618 40.977 1.00 92.31 271 ARG A O 1
ATOM 2126 N N . GLU A 1 272 ? -19.002 -22.043 42.070 1.00 90.81 272 GLU A N 1
ATOM 2127 C CA . GLU A 1 272 ? -18.283 -23.255 41.663 1.00 90.81 272 GLU A CA 1
ATOM 2128 C C . GLU A 1 272 ? -18.303 -23.441 40.140 1.00 90.81 272 GLU A C 1
ATOM 2130 O O . GLU A 1 272 ? -17.271 -23.723 39.529 1.00 90.81 272 GLU A O 1
ATOM 2135 N N . LYS A 1 273 ? -19.454 -23.201 39.504 1.00 89.62 273 LYS A N 1
ATOM 2136 C CA . LYS A 1 273 ? -19.580 -23.226 38.045 1.00 89.62 273 LYS A CA 1
ATOM 2137 C C . LYS A 1 273 ? -18.621 -22.243 37.372 1.00 89.62 273 LYS A C 1
ATOM 2139 O O . LYS A 1 273 ? -17.913 -22.635 36.446 1.00 89.62 273 LYS A O 1
ATOM 2144 N N . ILE A 1 274 ? -18.584 -20.985 37.818 1.00 89.62 274 ILE A N 1
ATOM 2145 C CA . ILE A 1 274 ? -17.712 -19.954 37.233 1.00 89.62 274 ILE A CA 1
ATOM 2146 C C . ILE A 1 274 ? -16.237 -20.362 37.335 1.00 89.62 274 ILE A C 1
ATOM 2148 O O . ILE A 1 274 ? -15.504 -20.229 36.360 1.00 89.62 274 ILE A O 1
ATOM 2152 N N . LEU A 1 275 ? -15.815 -20.932 38.468 1.00 87.25 275 LEU A N 1
ATOM 2153 C CA . LEU A 1 275 ? -14.445 -21.427 38.645 1.00 87.25 275 LEU A CA 1
ATOM 2154 C C . LEU A 1 275 ? -14.118 -22.610 37.721 1.00 87.25 275 LEU A C 1
ATOM 2156 O O . LEU A 1 275 ? -13.010 -22.690 37.200 1.00 87.25 275 LEU A O 1
ATOM 2160 N N . ARG A 1 276 ? -15.083 -23.505 37.478 1.00 84.44 276 ARG A N 1
ATOM 2161 C CA . ARG A 1 276 ? -14.920 -24.643 36.556 1.00 84.44 276 ARG A CA 1
ATOM 2162 C C . ARG A 1 276 ? -14.951 -24.236 35.081 1.00 84.44 276 ARG A C 1
ATOM 2164 O O . ARG A 1 276 ? -14.361 -24.923 34.258 1.00 84.44 276 ARG A O 1
ATOM 2171 N N . THR A 1 277 ? -15.604 -23.123 34.746 1.00 74.06 277 THR A N 1
ATOM 2172 C CA . THR A 1 277 ? -15.734 -22.638 33.358 1.00 74.06 277 THR A CA 1
ATOM 2173 C C . THR A 1 277 ? -14.378 -22.236 32.759 1.00 74.06 277 THR A C 1
ATOM 2175 O O . THR A 1 277 ? -14.195 -22.358 31.556 1.00 74.06 277 THR A O 1
ATOM 2178 N N . GLY A 1 278 ? -13.407 -21.831 33.587 1.00 58.47 278 GLY A N 1
ATOM 2179 C CA . GLY A 1 278 ? -12.048 -21.488 33.142 1.00 58.47 278 GLY A CA 1
ATOM 2180 C C . GLY A 1 278 ? -11.068 -22.661 33.005 1.00 58.47 278 GLY A C 1
ATOM 2181 O O . GLY A 1 278 ? -9.890 -22.414 32.774 1.00 58.47 278 GLY A O 1
ATOM 2182 N N . LEU A 1 279 ? -11.516 -23.908 33.203 1.00 52.59 279 LEU A N 1
ATOM 2183 C CA . LEU A 1 279 ? -10.693 -25.130 33.122 1.00 52.59 279 LEU A CA 1
ATOM 2184 C C . LEU A 1 279 ? -10.916 -25.927 31.820 1.00 52.59 279 LEU A C 1
ATOM 2186 O O . LEU A 1 279 ? -10.588 -27.113 31.773 1.00 52.59 279 LEU A O 1
ATOM 2190 N N . ILE A 1 280 ? -11.486 -25.296 30.789 1.00 42.44 280 ILE A N 1
ATOM 2191 C CA . ILE A 1 280 ? -11.676 -25.879 29.452 1.00 42.44 280 ILE A CA 1
ATOM 2192 C C . ILE A 1 280 ? -10.713 -25.212 28.474 1.00 42.44 280 ILE A C 1
ATOM 2194 O O . ILE A 1 280 ? -10.661 -23.961 28.481 1.00 42.44 280 ILE A O 1
#

Foldseek 3Di:
DPPDDQDDLLRLCVPFDQQDDPVLPLDPPSLLVVLQVVQVVVPDPALQSSQVSCVVCVVVSVVPGDQPSHGDHSVSSVVRVVRGDPVSVQLSQLVNLPSVCDPQAEEWEWDKDFDPPQDDVVVRFATWIWIWTAGPVPRDTNGIDTDRDPVCSLVVLLVRLVSDQQANYEYEYEQVNPDPVSCVSSVVSNHHYDYDHDCVVPCVNVVVVCVVVVLLCVQPVLVVDPDDDDCRNVVVVVVSVVLVVLQVLDPPDDDRSNVLVVCLVVPVVSVVVSVVSVVD